Protein AF-A0A932XYF7-F1 (afdb_monomer_lite)

Structure (mmCIF, N/CA/C/O backbone):
data_AF-A0A932XYF7-F1
#
_entry.id   AF-A0A932XYF7-F1
#
loop_
_atom_site.group_PDB
_atom_site.id
_atom_site.type_symbol
_atom_site.label_atom_id
_atom_site.label_alt_id
_atom_site.label_comp_id
_atom_site.label_asym_id
_atom_site.label_entity_id
_atom_site.label_seq_id
_atom_site.pdbx_PDB_ins_code
_atom_site.Cartn_x
_atom_site.Cartn_y
_atom_site.Cartn_z
_atom_site.occupancy
_atom_site.B_iso_or_equiv
_atom_site.auth_seq_id
_atom_site.auth_comp_id
_atom_site.auth_asym_id
_atom_site.auth_atom_id
_atom_site.pdbx_PDB_model_num
ATOM 1 N N . MET A 1 1 ? 25.457 1.240 98.095 1.00 56.41 1 MET A N 1
ATOM 2 C CA . MET A 1 1 ? 25.695 0.613 96.774 1.00 56.41 1 MET A CA 1
ATOM 3 C C . MET A 1 1 ? 27.050 1.081 96.256 1.00 56.41 1 MET A C 1
ATOM 5 O O . MET A 1 1 ? 27.274 2.284 96.207 1.00 56.41 1 MET A O 1
ATOM 9 N N . ASN A 1 2 ? 27.985 0.167 95.974 1.00 61.91 2 ASN A N 1
ATOM 10 C CA . ASN A 1 2 ? 29.360 0.536 95.615 1.00 61.91 2 ASN A CA 1
ATOM 11 C C . ASN A 1 2 ? 29.394 1.309 94.291 1.00 61.91 2 ASN A C 1
ATOM 13 O O . ASN A 1 2 ? 28.838 0.859 93.293 1.00 61.91 2 ASN A O 1
ATOM 17 N N . ARG A 1 3 ? 30.105 2.442 94.259 1.00 55.69 3 ARG A N 1
ATOM 18 C CA . ARG A 1 3 ? 30.229 3.322 93.080 1.00 55.69 3 ARG A CA 1
ATOM 19 C C . ARG A 1 3 ? 30.744 2.585 91.828 1.00 55.69 3 ARG A C 1
ATOM 21 O O . ARG A 1 3 ? 30.397 2.963 90.719 1.00 55.69 3 ARG A O 1
ATOM 28 N N . LYS A 1 4 ? 31.487 1.484 92.005 1.00 63.19 4 LYS A N 1
ATOM 29 C CA . LYS A 1 4 ? 31.939 0.584 90.924 1.00 63.19 4 LYS A CA 1
ATOM 30 C C . LYS A 1 4 ? 30.832 -0.338 90.375 1.00 63.19 4 LYS A C 1
ATOM 32 O O . LYS A 1 4 ? 30.850 -0.650 89.193 1.00 63.19 4 LYS A O 1
ATOM 37 N N . LEU A 1 5 ? 29.850 -0.719 91.198 1.00 69.69 5 LEU A N 1
ATOM 38 C CA . LEU A 1 5 ? 28.693 -1.533 90.797 1.00 69.69 5 LEU A CA 1
ATOM 39 C C . LEU A 1 5 ? 27.688 -0.712 89.969 1.00 69.69 5 LEU A C 1
ATOM 41 O O . LEU A 1 5 ? 27.094 -1.219 89.024 1.00 69.69 5 LEU A O 1
ATOM 45 N N . LEU A 1 6 ? 27.546 0.579 90.291 1.00 65.62 6 LEU A N 1
ATOM 46 C CA . LEU A 1 6 ? 26.647 1.500 89.590 1.00 65.62 6 LEU A CA 1
ATOM 47 C C . LEU A 1 6 ? 27.154 1.837 88.177 1.00 65.62 6 LEU A C 1
ATOM 49 O O . LEU A 1 6 ? 26.366 1.890 87.241 1.00 65.62 6 LEU A O 1
ATOM 53 N N . VAL A 1 7 ? 28.472 1.968 87.995 1.00 70.75 7 VAL A N 1
ATOM 54 C CA . VAL A 1 7 ? 29.086 2.168 86.668 1.00 70.75 7 VAL A CA 1
ATOM 55 C C . VAL A 1 7 ? 28.967 0.909 85.800 1.00 70.75 7 VAL A C 1
ATOM 57 O O . VAL A 1 7 ? 28.675 1.017 84.613 1.00 70.75 7 VAL A O 1
ATOM 60 N N . PHE A 1 8 ? 29.112 -0.285 86.383 1.00 71.25 8 PHE A N 1
ATOM 61 C CA . PHE A 1 8 ? 28.973 -1.545 85.642 1.00 71.25 8 PHE A CA 1
ATOM 62 C C . PHE A 1 8 ? 27.531 -1.783 85.157 1.00 71.25 8 PHE A C 1
ATOM 64 O O . PHE A 1 8 ? 27.327 -2.217 84.026 1.00 71.25 8 PHE A O 1
ATOM 71 N N . LEU A 1 9 ? 26.531 -1.425 85.973 1.00 67.62 9 LEU A N 1
ATOM 72 C CA . LEU A 1 9 ? 25.110 -1.477 85.603 1.00 67.62 9 LEU A CA 1
ATOM 73 C C . LEU A 1 9 ? 24.751 -0.489 84.484 1.00 67.62 9 LEU A C 1
ATOM 75 O O . LEU A 1 9 ? 24.002 -0.850 83.581 1.00 67.62 9 LEU A O 1
ATOM 79 N N . VAL A 1 10 ? 25.313 0.725 84.496 1.00 69.81 10 VAL A N 1
ATOM 80 C CA . VAL A 1 10 ? 25.069 1.735 83.448 1.00 69.81 10 VAL A CA 1
ATOM 81 C C . VAL A 1 10 ? 25.718 1.338 82.114 1.00 69.81 10 VAL A C 1
ATOM 83 O O . VAL A 1 10 ? 25.111 1.528 81.062 1.00 69.81 10 VAL A O 1
ATOM 86 N N . VAL A 1 11 ? 26.907 0.724 82.135 1.00 68.88 11 VAL A N 1
ATOM 87 C CA . VAL A 1 11 ? 27.581 0.243 80.912 1.00 68.88 11 VAL A CA 1
ATOM 88 C C . VAL A 1 11 ? 26.875 -0.985 80.319 1.00 68.88 11 VAL A C 1
ATOM 90 O O . VAL A 1 11 ? 26.688 -1.046 79.105 1.00 68.88 11 VAL A O 1
ATOM 93 N N . LEU A 1 12 ? 26.401 -1.924 81.149 1.00 64.88 12 LEU A N 1
ATOM 94 C CA . LEU A 1 12 ? 25.595 -3.067 80.687 1.00 64.88 12 LEU A CA 1
ATOM 95 C C . LEU A 1 12 ? 24.248 -2.633 80.091 1.00 64.88 12 LEU A C 1
ATOM 97 O O . LEU A 1 12 ? 23.834 -3.178 79.067 1.00 64.88 12 LEU A O 1
ATOM 101 N N . LEU A 1 13 ? 23.596 -1.621 80.675 1.00 64.19 13 LEU A N 1
ATOM 102 C CA . LEU A 1 13 ? 22.347 -1.072 80.143 1.00 64.19 13 LEU A CA 1
ATOM 103 C C . LEU A 1 13 ? 22.569 -0.348 78.801 1.00 64.19 13 LEU A C 1
ATOM 105 O O . LEU A 1 13 ? 21.755 -0.493 77.894 1.00 64.19 13 LEU A O 1
ATOM 109 N N . GLY A 1 14 ? 23.703 0.346 78.632 1.00 59.22 14 GLY A N 1
ATOM 110 C CA . GLY A 1 14 ? 24.070 1.019 77.377 1.00 59.22 14 GLY A CA 1
ATOM 111 C C . GLY A 1 14 ? 24.384 0.067 76.209 1.00 59.22 14 GLY A C 1
ATOM 112 O O . GLY A 1 14 ? 24.041 0.355 75.056 1.00 59.22 14 GLY A O 1
ATOM 113 N N . ILE A 1 15 ? 24.986 -1.096 76.490 1.00 59.75 15 ILE A N 1
ATOM 114 C CA . ILE A 1 15 ? 25.267 -2.130 75.473 1.00 59.75 15 ILE A CA 1
ATOM 115 C C . ILE A 1 15 ? 23.982 -2.898 75.104 1.00 59.75 15 ILE A C 1
ATOM 117 O O . ILE A 1 15 ? 23.760 -3.206 73.932 1.00 59.75 15 ILE A O 1
ATOM 121 N N . ALA A 1 16 ? 23.071 -3.117 76.061 1.00 57.78 16 ALA A N 1
ATOM 122 C CA . ALA A 1 16 ? 21.764 -3.720 75.789 1.00 57.78 16 ALA A CA 1
ATOM 123 C C . ALA A 1 16 ? 20.866 -2.827 74.904 1.00 57.78 16 ALA A C 1
ATOM 125 O O . ALA A 1 16 ? 20.152 -3.335 74.038 1.00 57.78 16 ALA A O 1
ATOM 126 N N . THR A 1 17 ? 20.943 -1.497 75.045 1.00 53.88 17 THR A N 1
ATOM 127 C CA . THR A 1 17 ? 20.163 -0.559 74.214 1.00 53.88 17 THR A CA 1
ATOM 128 C C . THR A 1 17 ? 20.731 -0.341 72.810 1.00 53.88 17 THR A C 1
ATOM 130 O O . THR A 1 17 ? 19.982 0.026 71.912 1.00 53.88 17 THR A O 1
ATOM 133 N N . SER A 1 18 ? 22.024 -0.591 72.581 1.00 51.16 18 SER A N 1
ATOM 134 C CA . SER A 1 18 ? 22.645 -0.445 71.251 1.00 51.16 18 SER A CA 1
ATOM 135 C C . SER A 1 18 ? 22.584 -1.730 70.412 1.00 51.16 18 SER A C 1
ATOM 137 O O . SER A 1 18 ? 22.440 -1.648 69.193 1.00 51.16 18 SER A O 1
ATOM 139 N N . GLY A 1 19 ? 22.582 -2.915 71.039 1.00 48.81 19 GLY A N 1
ATOM 140 C CA . GLY A 1 19 ? 22.386 -4.197 70.344 1.00 48.81 19 GLY A CA 1
ATOM 141 C C . GLY A 1 19 ? 20.930 -4.504 69.954 1.00 48.81 19 GLY A C 1
ATOM 142 O O . GLY A 1 19 ? 20.693 -5.173 68.950 1.00 48.81 19 GLY A O 1
ATOM 143 N N . GLY A 1 20 ? 19.945 -3.991 70.704 1.00 49.81 20 GLY A N 1
ATOM 144 C CA . GLY A 1 20 ? 18.518 -4.262 70.463 1.00 49.81 20 GLY A CA 1
ATOM 145 C C . GLY A 1 20 ? 17.883 -3.464 69.316 1.00 49.81 20 GLY A C 1
ATOM 146 O O . GLY A 1 20 ? 16.910 -3.918 68.718 1.00 49.81 20 GLY A O 1
ATOM 147 N N . ILE A 1 21 ? 18.441 -2.301 68.960 1.00 48.62 21 ILE A N 1
ATOM 148 C CA . ILE A 1 21 ? 17.856 -1.415 67.935 1.00 48.62 21 ILE A CA 1
ATOM 149 C C . ILE A 1 21 ? 18.246 -1.854 66.512 1.00 48.62 21 ILE A C 1
ATOM 151 O O . ILE A 1 21 ? 17.466 -1.673 65.580 1.00 48.62 21 ILE A O 1
ATOM 155 N N . PHE A 1 22 ? 19.393 -2.514 66.320 1.00 45.81 22 PHE A N 1
ATOM 156 C CA . PHE A 1 22 ? 19.824 -2.944 64.981 1.00 45.81 22 PHE A CA 1
ATOM 157 C C . PHE A 1 22 ? 19.077 -4.184 64.455 1.00 45.81 22 PHE A C 1
ATOM 159 O O . PHE A 1 22 ? 19.047 -4.424 63.248 1.00 45.81 22 PHE A O 1
ATOM 166 N N . TRP A 1 23 ? 18.431 -4.967 65.326 1.00 44.72 23 TRP A N 1
ATOM 167 C CA . TRP A 1 23 ? 17.731 -6.188 64.906 1.00 44.72 23 TRP A CA 1
ATOM 168 C C . TRP A 1 23 ? 16.244 -5.972 64.580 1.00 44.72 23 TRP A C 1
ATOM 170 O O . TRP A 1 23 ? 15.658 -6.763 63.846 1.00 44.72 23 TRP A O 1
ATOM 180 N N . PHE A 1 24 ? 15.638 -4.867 65.030 1.00 44.28 24 PHE A N 1
ATOM 181 C CA . PHE A 1 24 ? 14.209 -4.601 64.805 1.00 44.28 24 PHE A CA 1
ATOM 182 C C . PHE A 1 24 ? 13.899 -3.834 63.502 1.00 44.28 24 PHE A C 1
ATOM 184 O O . PHE A 1 24 ? 12.746 -3.750 63.092 1.00 44.28 24 PHE A O 1
ATOM 191 N N . VAL A 1 25 ? 14.915 -3.340 62.782 1.00 47.50 25 VAL A N 1
ATOM 192 C CA . VAL A 1 25 ? 14.734 -2.658 61.478 1.00 47.50 25 VAL A CA 1
ATOM 193 C C . VAL A 1 25 ? 14.824 -3.635 60.287 1.00 47.50 25 VAL A C 1
ATOM 195 O O . VAL A 1 25 ? 14.560 -3.263 59.149 1.00 47.50 25 VAL A O 1
ATOM 198 N N . LYS A 1 26 ? 15.121 -4.923 60.524 1.00 41.59 26 LYS A N 1
ATOM 199 C CA . LYS A 1 26 ? 15.166 -5.967 59.476 1.00 41.59 26 LYS A CA 1
ATOM 200 C C . LYS A 1 26 ? 13.862 -6.766 59.300 1.00 41.59 26 LYS A C 1
ATOM 202 O O . LYS A 1 26 ? 13.846 -7.723 58.531 1.00 41.59 26 LYS A O 1
ATOM 207 N N . GLY A 1 27 ? 12.783 -6.380 59.986 1.00 45.56 27 GLY A N 1
ATOM 208 C CA . GLY A 1 27 ? 11.539 -7.158 60.088 1.00 45.56 27 GLY A CA 1
ATOM 209 C C . GLY A 1 27 ? 10.282 -6.544 59.465 1.00 45.56 27 GLY A C 1
ATOM 210 O O . GLY A 1 27 ? 9.196 -7.050 59.723 1.00 45.56 27 GLY A O 1
ATOM 211 N N . VAL A 1 28 ? 10.384 -5.480 58.660 1.00 46.34 28 VAL A N 1
ATOM 212 C CA . VAL A 1 28 ? 9.242 -4.950 57.888 1.00 46.34 28 VAL A CA 1
ATOM 213 C C . VAL A 1 28 ? 9.505 -5.180 56.409 1.00 46.34 28 VAL A C 1
ATOM 215 O O . VAL A 1 28 ? 9.866 -4.285 55.650 1.00 46.34 28 VAL A O 1
ATOM 218 N N . THR A 1 29 ? 9.333 -6.428 55.989 1.00 40.91 29 THR A N 1
ATOM 219 C CA . THR A 1 29 ? 9.082 -6.731 54.585 1.00 40.91 29 THR A CA 1
ATOM 220 C C . THR A 1 29 ? 7.671 -6.230 54.297 1.00 40.91 29 THR A C 1
ATOM 222 O O . THR A 1 29 ? 6.686 -6.886 54.636 1.00 40.91 29 THR A O 1
ATOM 225 N N . GLN A 1 30 ? 7.558 -5.033 53.719 1.00 41.44 30 GLN A N 1
ATOM 226 C CA . GLN A 1 30 ? 6.342 -4.659 53.010 1.00 41.44 30 GLN A CA 1
ATOM 227 C C . GLN A 1 30 ? 6.059 -5.794 52.026 1.00 41.44 30 GLN A C 1
ATOM 229 O O . GLN A 1 30 ? 6.840 -6.021 51.103 1.00 41.44 30 GLN A O 1
ATOM 234 N N . LYS A 1 31 ? 4.969 -6.540 52.232 1.00 42.81 31 LYS A N 1
ATOM 235 C CA . LYS A 1 31 ? 4.378 -7.279 51.121 1.00 42.81 31 LYS A CA 1
ATOM 236 C C . LYS A 1 31 ? 4.058 -6.213 50.078 1.00 42.81 31 LYS A C 1
ATOM 238 O O . LYS A 1 31 ? 3.278 -5.312 50.400 1.00 42.81 31 LYS A O 1
ATOM 243 N N . PRO A 1 32 ? 4.651 -6.248 48.879 1.00 35.38 32 PRO A N 1
ATOM 244 C CA . PRO A 1 32 ? 4.159 -5.392 47.831 1.00 35.38 32 PRO A CA 1
ATOM 245 C C . PRO A 1 32 ? 2.738 -5.881 47.549 1.00 35.38 32 PRO A C 1
ATOM 247 O O . PRO A 1 32 ? 2.528 -7.004 47.090 1.00 35.38 32 PRO A O 1
ATOM 250 N N . THR A 1 33 ? 1.742 -5.053 47.867 1.00 41.22 33 THR A N 1
ATOM 251 C CA . THR A 1 33 ? 0.450 -5.115 47.186 1.00 41.22 33 THR A CA 1
ATOM 252 C C . THR A 1 33 ? 0.735 -4.687 45.758 1.00 41.22 33 THR A C 1
ATOM 254 O O . THR A 1 33 ? 0.556 -3.539 45.360 1.00 41.22 33 THR A O 1
ATOM 257 N N . THR A 1 34 ? 1.275 -5.629 44.998 1.00 34.25 34 THR A N 1
ATOM 258 C CA . THR A 1 34 ? 1.333 -5.576 43.558 1.00 34.25 34 THR A CA 1
ATOM 259 C C . THR A 1 34 ? -0.102 -5.789 43.096 1.00 34.25 34 THR A C 1
ATOM 261 O O . THR A 1 34 ? -0.482 -6.876 42.678 1.00 34.25 34 THR A O 1
ATOM 264 N N . THR A 1 35 ? -0.900 -4.720 43.105 1.00 41.38 35 THR A N 1
ATOM 265 C CA . THR A 1 35 ? -1.843 -4.521 42.004 1.00 41.38 35 THR A CA 1
ATOM 266 C C . THR A 1 35 ? -0.986 -4.212 40.778 1.00 41.38 35 THR A C 1
ATOM 268 O O . THR A 1 35 ? -0.962 -3.098 40.264 1.00 41.38 35 THR A O 1
ATOM 271 N N . ALA A 1 36 ? -0.227 -5.213 40.320 1.00 37.91 36 ALA A N 1
ATOM 272 C CA . ALA A 1 36 ? 0.045 -5.311 38.910 1.00 37.91 36 ALA A CA 1
ATOM 273 C C . ALA A 1 36 ? -1.331 -5.594 38.329 1.00 37.91 36 ALA A C 1
ATOM 275 O O . ALA A 1 36 ? -1.811 -6.727 38.321 1.00 37.91 36 ALA A O 1
ATOM 276 N N . SER A 1 37 ? -1.962 -4.537 37.827 1.00 42.59 37 SER A N 1
ATOM 277 C CA . SER A 1 37 ? -2.572 -4.675 36.522 1.00 42.59 37 SER A CA 1
ATOM 278 C C . SER A 1 37 ? -1.464 -5.219 35.626 1.00 42.59 37 SER A C 1
ATOM 280 O O . SER A 1 37 ? -0.644 -4.481 35.083 1.00 42.59 37 SER A O 1
ATOM 282 N N . SER A 1 38 ? -1.360 -6.548 35.597 1.00 38.81 38 SER A N 1
ATOM 283 C CA . SER A 1 38 ? -0.767 -7.265 34.498 1.00 38.81 38 SER A CA 1
ATOM 284 C C . SER A 1 38 ? -1.687 -6.926 33.336 1.00 38.81 38 SER A C 1
ATOM 286 O O . SER A 1 38 ? -2.620 -7.655 33.012 1.00 38.81 38 SER A O 1
ATOM 288 N N . GLN A 1 39 ? -1.446 -5.763 32.727 1.00 42.69 39 GLN A N 1
ATOM 289 C CA . GLN A 1 39 ? -1.573 -5.669 31.293 1.00 42.69 39 GLN A CA 1
ATOM 290 C C . GLN A 1 39 ? -0.588 -6.708 30.785 1.00 42.69 39 GLN A C 1
ATOM 292 O O . GLN A 1 39 ? 0.606 -6.464 30.641 1.00 42.69 39 GLN A O 1
ATOM 297 N N . LYS A 1 40 ? -1.105 -7.933 30.689 1.00 41.84 40 LYS A N 1
ATOM 298 C CA . LYS A 1 40 ? -0.605 -8.981 29.835 1.00 41.84 40 LYS A CA 1
ATOM 299 C C . LYS A 1 40 ? -0.422 -8.275 28.507 1.00 41.84 40 LYS A C 1
ATOM 301 O O . LYS A 1 40 ? -1.401 -7.959 27.839 1.00 41.84 40 LYS A O 1
ATOM 306 N N . GLU A 1 41 ? 0.818 -7.902 28.229 1.00 51.19 41 GLU A N 1
ATOM 307 C CA . GLU A 1 41 ? 1.258 -7.516 26.908 1.00 51.19 41 GLU A CA 1
ATOM 308 C C . GLU A 1 41 ? 0.933 -8.740 26.061 1.00 51.19 41 GLU A C 1
ATOM 310 O O . GLU A 1 41 ? 1.581 -9.787 26.137 1.00 51.19 41 GLU A O 1
ATOM 315 N N . GLU A 1 42 ? -0.253 -8.684 25.465 1.00 54.84 42 GLU A N 1
ATOM 316 C CA . GLU A 1 42 ? -0.828 -9.758 24.696 1.00 54.84 42 GLU A CA 1
ATOM 317 C C . GLU A 1 42 ? 0.142 -9.953 23.543 1.00 54.84 42 GLU A C 1
ATOM 319 O O . GLU A 1 42 ? 0.310 -9.059 22.716 1.00 54.84 42 GLU A O 1
ATOM 324 N N . VAL A 1 43 ? 0.882 -11.062 23.578 1.00 49.94 43 VAL A N 1
ATOM 325 C CA . VAL A 1 43 ? 1.846 -11.417 22.543 1.00 49.94 43 VAL A CA 1
ATOM 326 C C . VAL A 1 43 ? 1.094 -11.376 21.218 1.00 49.94 43 VAL A C 1
ATOM 328 O O . VAL A 1 43 ? 0.312 -12.279 20.919 1.00 49.94 43 VAL A O 1
ATOM 331 N N . LEU A 1 44 ? 1.297 -10.293 20.461 1.00 61.75 44 LEU A N 1
ATOM 332 C CA . LEU A 1 44 ? 0.758 -10.113 19.122 1.00 61.75 44 LEU A CA 1
ATOM 333 C C . LEU A 1 44 ? 1.192 -11.335 18.322 1.00 61.75 44 LEU A C 1
ATOM 335 O O . LEU A 1 44 ? 2.388 -11.531 18.100 1.00 61.75 44 LEU A O 1
ATOM 339 N N . ARG A 1 45 ? 0.248 -12.192 17.926 1.00 65.75 45 ARG A N 1
ATOM 340 C CA . ARG A 1 45 ? 0.596 -13.313 17.055 1.00 65.75 45 ARG A CA 1
ATOM 341 C C . ARG A 1 45 ? 1.072 -12.729 15.737 1.00 65.75 45 ARG A C 1
ATOM 343 O O . ARG A 1 45 ? 0.344 -11.976 15.087 1.00 65.75 45 ARG A O 1
ATOM 350 N N . GLU A 1 46 ? 2.278 -13.095 15.322 1.00 79.50 46 GLU A N 1
ATOM 351 C CA . GLU A 1 46 ? 2.655 -12.886 13.935 1.00 79.50 46 GLU A CA 1
ATOM 352 C C . GLU A 1 46 ? 1.778 -13.806 13.079 1.00 79.50 46 GLU A C 1
ATOM 354 O O . GLU A 1 46 ? 1.905 -15.029 13.125 1.00 79.50 46 GLU A O 1
ATOM 359 N N . LEU A 1 47 ? 0.842 -13.218 12.331 1.00 87.00 47 LEU A N 1
ATOM 360 C CA . LEU A 1 47 ? -0.003 -13.986 11.424 1.00 87.00 47 LEU A CA 1
ATOM 361 C C . LEU A 1 47 ? 0.863 -14.559 10.294 1.00 87.00 47 LEU A C 1
ATOM 363 O O . LEU A 1 47 ? 1.625 -13.797 9.680 1.00 87.00 47 LEU A O 1
ATOM 367 N N . PRO A 1 48 ? 0.740 -15.852 9.956 1.00 91.38 48 PRO A N 1
ATOM 368 C CA . PRO A 1 48 ? 1.383 -16.395 8.768 1.00 91.38 48 PRO A CA 1
ATOM 369 C C . PRO A 1 48 ? 0.820 -15.713 7.516 1.00 91.38 48 PRO A C 1
ATOM 371 O O . PRO A 1 48 ? -0.336 -15.293 7.492 1.00 91.38 48 PRO A O 1
ATOM 374 N N . LEU A 1 49 ? 1.622 -15.607 6.450 1.00 93.44 49 LEU A N 1
ATOM 375 C CA . LEU A 1 49 ? 1.257 -14.864 5.231 1.00 93.44 49 LEU A CA 1
ATOM 376 C C . LEU A 1 49 ? -0.117 -15.261 4.659 1.00 93.44 49 LEU A C 1
ATOM 378 O O . LEU A 1 49 ? -0.863 -14.398 4.203 1.00 93.44 49 LEU A O 1
ATOM 382 N N . ALA A 1 50 ? -0.458 -16.551 4.711 1.00 90.31 50 ALA A N 1
ATOM 383 C CA . ALA A 1 50 ? -1.722 -17.087 4.207 1.00 90.31 50 ALA A CA 1
ATOM 384 C C . ALA A 1 50 ? -2.960 -16.638 5.009 1.00 90.31 50 ALA A C 1
ATOM 386 O O . ALA A 1 50 ? -4.063 -16.636 4.468 1.00 90.31 50 ALA A O 1
ATOM 387 N N . GLU A 1 51 ? -2.779 -16.250 6.273 1.00 91.69 51 GLU A N 1
ATOM 388 C CA . GLU A 1 51 ? -3.843 -15.760 7.158 1.00 91.69 51 GLU A CA 1
ATOM 389 C C . GLU A 1 51 ? -3.894 -14.228 7.216 1.00 91.69 51 GLU A C 1
ATOM 391 O O . GLU A 1 51 ? -4.815 -13.657 7.798 1.00 91.69 51 GLU A O 1
ATOM 396 N N . ARG A 1 52 ? -2.920 -13.524 6.627 1.00 95.88 52 ARG A N 1
ATOM 397 C CA . ARG A 1 52 ? -2.944 -12.059 6.590 1.00 95.88 52 ARG A CA 1
ATOM 398 C C . ARG A 1 52 ? -4.053 -11.587 5.636 1.00 95.88 52 ARG A C 1
ATOM 400 O O . ARG A 1 52 ? -4.146 -12.102 4.519 1.00 95.88 52 ARG A O 1
ATOM 407 N N . PRO A 1 53 ? -4.858 -10.576 6.012 1.00 97.50 53 PRO A N 1
ATOM 408 C CA . PRO A 1 53 ? -5.762 -9.933 5.069 1.00 97.50 53 PRO A CA 1
ATOM 409 C C . PRO A 1 53 ? -4.967 -9.285 3.932 1.00 97.50 53 PRO A C 1
ATOM 411 O O . PRO A 1 53 ? -3.840 -8.829 4.120 1.00 97.50 53 PRO A O 1
ATOM 414 N N . PHE A 1 54 ? -5.577 -9.194 2.756 1.00 98.56 54 PHE A N 1
ATOM 415 C CA . PHE A 1 54 ? -5.022 -8.445 1.633 1.00 98.56 54 PHE A CA 1
ATOM 416 C C . PHE A 1 54 ? -5.497 -6.993 1.700 1.00 98.56 54 PHE A C 1
ATOM 418 O O . PHE A 1 54 ? -6.707 -6.755 1.711 1.00 98.56 54 PHE A O 1
ATOM 425 N N . ALA A 1 55 ? -4.567 -6.036 1.702 1.00 98.62 55 ALA A N 1
ATOM 426 C CA . ALA A 1 55 ? -4.877 -4.610 1.638 1.00 98.62 55 ALA A CA 1
ATOM 427 C C . ALA A 1 55 ? -4.334 -3.959 0.361 1.00 98.62 55 ALA A C 1
ATOM 429 O O . ALA A 1 55 ? -3.225 -4.243 -0.089 1.00 98.62 55 ALA A O 1
ATOM 430 N N . SER A 1 56 ? -5.110 -3.027 -0.185 1.00 98.69 56 SER A N 1
ATOM 431 C CA . SER A 1 56 ? -4.716 -2.160 -1.296 1.00 98.69 56 SER A CA 1
ATOM 432 C C . SER A 1 56 ? -5.142 -0.725 -1.021 1.00 98.69 56 SER A C 1
ATOM 434 O O . SER A 1 56 ? -6.156 -0.490 -0.360 1.00 98.69 56 SER A O 1
ATOM 436 N N . MET A 1 57 ? -4.368 0.229 -1.532 1.00 98.56 57 MET A N 1
ATOM 437 C CA . MET A 1 57 ? -4.635 1.651 -1.359 1.00 98.56 57 MET A CA 1
ATOM 438 C C . MET A 1 57 ? -4.491 2.353 -2.705 1.00 98.56 57 MET A C 1
ATOM 440 O O . MET A 1 57 ? -3.392 2.465 -3.238 1.00 98.56 57 MET A O 1
ATOM 444 N N . THR A 1 58 ? -5.613 2.771 -3.290 1.00 98.75 58 THR A N 1
ATOM 445 C CA . THR A 1 58 ? -5.634 3.377 -4.628 1.00 98.75 58 THR A CA 1
ATOM 446 C C . THR A 1 58 ? -5.774 4.890 -4.514 1.00 98.75 58 THR A C 1
ATOM 448 O O . THR A 1 58 ? -6.784 5.345 -3.975 1.00 98.75 58 THR A O 1
ATOM 451 N N . PRO A 1 59 ? -4.819 5.686 -5.022 1.00 98.56 59 PRO A N 1
ATOM 452 C CA . PRO A 1 59 ? -4.944 7.131 -4.986 1.00 98.56 59 PRO A CA 1
ATOM 453 C C . PRO A 1 59 ? -6.016 7.619 -5.959 1.00 98.56 59 PRO A C 1
ATOM 455 O O . PRO A 1 59 ? -6.107 7.157 -7.106 1.00 98.56 59 PRO A O 1
ATOM 458 N N . ARG A 1 60 ? -6.810 8.592 -5.510 1.00 97.75 60 ARG A N 1
ATOM 459 C CA . ARG A 1 60 ? -7.676 9.389 -6.379 1.00 97.75 60 ARG A CA 1
ATOM 460 C C . ARG A 1 60 ? -6.818 10.149 -7.391 1.00 97.75 60 ARG A C 1
ATOM 462 O O . ARG A 1 60 ? -5.629 10.378 -7.177 1.00 97.75 60 ARG A O 1
ATOM 469 N N . THR A 1 61 ? -7.410 10.521 -8.519 1.00 96.94 61 THR A N 1
ATOM 470 C CA . THR A 1 61 ? -6.695 11.147 -9.642 1.00 96.94 61 THR A CA 1
ATOM 471 C C . THR A 1 61 ? -5.998 12.458 -9.279 1.00 96.94 61 THR A C 1
ATOM 473 O O . THR A 1 61 ? -5.024 12.814 -9.932 1.00 96.94 61 THR A O 1
ATOM 476 N N . ASP A 1 62 ? -6.484 13.167 -8.260 1.00 95.38 62 ASP A N 1
ATOM 477 C CA . ASP A 1 62 ? -5.908 14.413 -7.743 1.00 95.38 62 ASP A CA 1
ATOM 478 C C . ASP A 1 62 ? -4.934 14.202 -6.570 1.00 95.38 62 ASP A C 1
ATOM 480 O O . ASP A 1 62 ? -4.338 15.165 -6.113 1.00 95.38 62 ASP A O 1
ATOM 484 N N . GLY A 1 63 ? -4.757 12.968 -6.090 1.00 95.94 63 GLY A N 1
ATOM 485 C CA . GLY A 1 63 ? -3.826 12.640 -5.009 1.00 95.94 63 GLY A CA 1
ATOM 486 C C . GLY A 1 63 ? -4.312 12.967 -3.594 1.00 95.94 63 GLY A C 1
ATOM 487 O O . GLY A 1 63 ? -3.627 12.602 -2.650 1.00 95.94 63 GLY A O 1
ATOM 488 N N . HIS A 1 64 ? -5.492 13.570 -3.416 1.00 96.94 64 HIS A N 1
ATOM 489 C CA . HIS A 1 64 ? -5.971 14.054 -2.107 1.00 96.94 64 HIS A CA 1
ATOM 490 C C . HIS A 1 64 ? -6.757 13.032 -1.281 1.00 96.94 64 HIS A C 1
ATOM 492 O O . HIS A 1 64 ? -7.261 13.335 -0.200 1.00 96.94 64 HIS A O 1
ATOM 498 N N . GLU A 1 65 ? -6.949 11.830 -1.804 1.00 97.94 65 GLU A N 1
ATOM 499 C CA . GLU A 1 65 ? -7.720 10.791 -1.140 1.00 97.94 65 GLU A CA 1
ATOM 500 C C . GLU A 1 65 ? -7.224 9.429 -1.590 1.00 97.94 65 GLU A C 1
ATOM 502 O O . GLU A 1 65 ? -6.933 9.219 -2.772 1.00 97.94 65 GLU A O 1
ATOM 507 N N . PHE A 1 66 ? -7.169 8.484 -0.660 1.00 98.62 66 PHE A N 1
ATOM 508 C CA . PHE A 1 66 ? -6.881 7.096 -0.971 1.00 98.62 66 PHE A CA 1
ATOM 509 C C . PHE A 1 66 ? -8.106 6.219 -0.734 1.00 98.62 66 PHE A C 1
ATOM 511 O O . PHE A 1 66 ? -8.707 6.250 0.338 1.00 98.62 66 PHE A O 1
ATOM 518 N N . LYS A 1 67 ? -8.446 5.365 -1.701 1.00 98.75 67 LYS A N 1
ATOM 519 C CA . LYS A 1 67 ? -9.394 4.272 -1.485 1.00 98.75 67 LYS A CA 1
ATOM 520 C C . LYS A 1 67 ? -8.652 3.087 -0.869 1.00 98.75 67 LYS A C 1
ATOM 522 O O . LYS A 1 67 ? -7.919 2.392 -1.573 1.00 98.75 67 LYS A O 1
ATOM 527 N N . LEU A 1 68 ? -8.848 2.860 0.427 1.00 98.88 68 LEU A N 1
ATOM 528 C CA . LEU A 1 68 ? -8.420 1.655 1.132 1.00 98.88 68 LEU A CA 1
ATOM 529 C C . LEU A 1 68 ? -9.435 0.539 0.877 1.00 98.88 68 LEU A C 1
ATOM 531 O O . LEU A 1 68 ? -10.620 0.698 1.171 1.00 98.88 68 LEU A O 1
ATOM 535 N N . ALA A 1 69 ? -8.962 -0.601 0.386 1.00 98.69 69 ALA A N 1
ATOM 536 C CA . ALA A 1 69 ? -9.734 -1.834 0.328 1.00 98.69 69 ALA A CA 1
ATOM 537 C C . ALA A 1 69 ? -8.974 -2.944 1.055 1.00 98.69 69 ALA A C 1
ATOM 539 O O . ALA A 1 69 ? -7.824 -3.236 0.720 1.00 98.69 69 ALA A O 1
ATOM 540 N N . VAL A 1 70 ? -9.629 -3.559 2.037 1.00 98.69 70 VAL A N 1
ATOM 541 C CA . VAL A 1 70 ? -9.138 -4.721 2.779 1.00 98.69 70 VAL A CA 1
ATOM 542 C C . VAL A 1 70 ? -10.057 -5.896 2.475 1.00 98.69 70 VAL A C 1
ATOM 544 O O . VAL A 1 70 ? -11.276 -5.765 2.526 1.00 98.69 70 VAL A O 1
ATOM 547 N N . SER A 1 71 ? -9.489 -7.047 2.148 1.00 98.25 71 SER A N 1
ATOM 548 C CA . SER A 1 71 ? -10.232 -8.269 1.835 1.00 98.25 71 SER A CA 1
ATOM 549 C C . SER A 1 71 ? -9.569 -9.481 2.472 1.00 98.25 71 SER A C 1
ATOM 551 O O . SER A 1 71 ? -8.452 -9.382 2.985 1.00 98.25 71 SER A O 1
ATOM 553 N N . ARG A 1 72 ? -10.251 -10.632 2.420 1.00 96.75 72 ARG A N 1
ATOM 554 C CA . ARG A 1 72 ? -9.786 -11.878 3.052 1.00 96.75 72 ARG A CA 1
ATOM 555 C C . ARG A 1 72 ? -9.530 -11.681 4.548 1.00 96.75 72 ARG A C 1
ATOM 557 O O . ARG A 1 72 ? -8.578 -12.226 5.093 1.00 96.75 72 ARG A O 1
ATOM 564 N N . ILE A 1 73 ? -10.363 -10.868 5.198 1.00 97.06 73 ILE A N 1
ATOM 565 C CA . ILE A 1 73 ? -10.280 -10.689 6.645 1.00 97.06 73 ILE A CA 1
ATOM 566 C C . ILE A 1 73 ? -10.582 -12.050 7.299 1.00 97.06 73 ILE A C 1
ATOM 568 O O . ILE A 1 73 ? -11.614 -12.641 6.962 1.00 97.06 73 ILE A O 1
ATOM 572 N N . PRO A 1 74 ? -9.701 -12.571 8.177 1.00 93.62 74 PRO A N 1
ATOM 573 C CA . PRO A 1 74 ? -9.888 -13.884 8.782 1.00 93.62 74 PRO A CA 1
ATOM 574 C C . PRO A 1 74 ? -11.193 -14.001 9.563 1.00 93.62 74 PRO A C 1
ATOM 576 O O . PRO A 1 74 ? -11.655 -13.049 10.198 1.00 93.62 74 PRO A O 1
ATOM 579 N N . SER A 1 75 ? -11.764 -15.204 9.569 1.00 91.75 75 SER A N 1
ATOM 580 C CA . SER A 1 75 ? -12.864 -15.535 10.473 1.00 91.75 75 SER A CA 1
ATOM 581 C C . SER A 1 75 ? -12.430 -15.356 11.929 1.00 91.75 75 SER A C 1
ATOM 583 O O . SER A 1 75 ? -11.310 -15.711 12.287 1.00 91.75 75 SER A O 1
ATOM 585 N N . GLY A 1 76 ? -13.327 -14.849 12.774 1.00 91.06 76 GLY A N 1
ATOM 586 C CA . GLY A 1 76 ? -13.044 -14.587 14.190 1.00 91.06 76 GLY A CA 1
ATOM 587 C C . GLY A 1 76 ? -12.567 -13.163 14.487 1.00 91.06 76 GLY A C 1
ATOM 588 O O . GLY A 1 76 ? -12.477 -12.795 15.655 1.00 91.06 76 GLY A O 1
ATOM 589 N N . ILE A 1 77 ? -12.325 -12.342 13.459 1.00 95.69 77 ILE A N 1
ATOM 590 C CA . ILE A 1 77 ? -12.150 -10.896 13.626 1.00 95.69 77 ILE A CA 1
ATOM 591 C C . ILE A 1 77 ? -13.529 -10.227 13.638 1.00 95.69 77 ILE A C 1
ATOM 593 O O . ILE A 1 77 ? -14.295 -10.357 12.682 1.00 95.69 77 ILE A O 1
ATOM 597 N N . ASP A 1 78 ? -13.840 -9.500 14.712 1.00 96.81 78 ASP A N 1
ATOM 598 C CA . ASP A 1 78 ? -15.099 -8.755 14.861 1.00 96.81 78 ASP A CA 1
ATOM 599 C C . ASP A 1 78 ? -14.925 -7.257 14.584 1.00 96.81 78 ASP A C 1
ATOM 601 O O . ASP A 1 78 ? -15.852 -6.596 14.111 1.00 96.81 78 ASP A O 1
ATOM 605 N N . ALA A 1 79 ? -13.723 -6.719 14.806 1.00 97.81 79 ALA A N 1
ATOM 606 C CA . ALA A 1 79 ? -13.420 -5.320 14.537 1.00 97.81 79 ALA A CA 1
ATOM 607 C C . ALA A 1 79 ? -12.077 -5.134 13.824 1.00 97.81 79 ALA A C 1
ATOM 609 O O . ALA A 1 79 ? -11.098 -5.836 14.083 1.00 97.81 79 ALA A O 1
ATOM 610 N N . LEU A 1 80 ? -12.047 -4.144 12.933 1.00 98.25 80 LEU A N 1
ATOM 611 C CA . LEU A 1 80 ? -10.853 -3.689 12.235 1.00 98.25 80 LEU A CA 1
ATOM 612 C C . LEU A 1 80 ? -10.692 -2.188 12.468 1.00 98.25 80 LEU A C 1
ATOM 614 O O . LEU A 1 80 ? -11.566 -1.392 12.113 1.00 98.25 80 LEU A O 1
ATOM 618 N N . GLU A 1 81 ? -9.559 -1.812 13.048 1.00 98.44 81 GLU A N 1
ATOM 619 C CA . GLU A 1 81 ? -9.105 -0.426 13.118 1.00 98.44 81 GLU A CA 1
ATOM 620 C C . GLU A 1 81 ? -8.025 -0.209 12.061 1.00 98.44 81 GLU A C 1
ATOM 622 O O . GLU A 1 81 ? -7.161 -1.065 11.851 1.00 98.44 81 GLU A O 1
ATOM 627 N N . TYR A 1 82 ? -8.072 0.932 11.390 1.00 98.56 82 TYR A N 1
ATOM 628 C CA . TYR A 1 82 ? -7.055 1.341 10.436 1.00 98.56 82 TYR A CA 1
ATOM 629 C C . TYR A 1 82 ? -6.551 2.732 10.784 1.00 98.56 82 TYR A C 1
ATOM 631 O O . TYR A 1 82 ? -7.272 3.553 11.351 1.00 98.56 82 TYR A O 1
ATOM 639 N N . GLU A 1 83 ? -5.304 2.995 10.432 1.00 98.69 83 GLU A N 1
ATOM 640 C CA . GLU A 1 83 ? -4.672 4.283 10.659 1.00 98.69 83 GLU A CA 1
ATOM 641 C C . GLU A 1 83 ? -3.672 4.554 9.542 1.00 98.69 83 GLU A C 1
ATOM 643 O O . GLU A 1 83 ? -2.728 3.786 9.340 1.00 98.69 83 GLU A O 1
ATOM 648 N N . LEU A 1 84 ? -3.905 5.636 8.805 1.00 98.69 84 LEU A N 1
ATOM 649 C CA . LEU A 1 84 ? -2.948 6.185 7.853 1.00 98.69 84 LEU A CA 1
ATOM 650 C C . LEU A 1 84 ? -2.223 7.352 8.516 1.00 98.69 84 LEU A C 1
ATOM 652 O O . LEU A 1 84 ? -2.880 8.287 8.963 1.00 98.69 84 LEU A O 1
ATOM 656 N N . VAL A 1 85 ? -0.895 7.320 8.547 1.00 98.75 85 VAL A N 1
ATOM 657 C CA . VAL A 1 85 ? -0.060 8.421 9.047 1.00 98.75 85 VAL A CA 1
ATOM 658 C C . VAL A 1 85 ? 0.831 8.915 7.922 1.00 98.75 85 VAL A C 1
ATOM 660 O O . VAL A 1 85 ? 1.460 8.106 7.244 1.00 98.75 85 VAL A O 1
ATOM 663 N N . TYR A 1 86 ? 0.909 10.226 7.721 1.00 98.44 86 TYR A N 1
ATOM 664 C CA . TYR A 1 86 ? 1.735 10.834 6.676 1.00 98.44 86 TYR A CA 1
ATOM 665 C C . TYR A 1 86 ? 2.243 12.213 7.097 1.00 98.44 86 TYR A C 1
ATOM 667 O O . TYR A 1 86 ? 1.832 12.746 8.126 1.00 98.44 86 TYR A O 1
ATOM 675 N N . LYS A 1 87 ? 3.154 12.789 6.309 1.00 97.19 87 LYS A N 1
ATOM 676 C CA . LYS A 1 87 ? 3.577 14.188 6.450 1.00 97.19 87 LYS A CA 1
ATOM 677 C C . LYS A 1 87 ? 3.090 15.001 5.261 1.00 97.19 87 LYS A C 1
ATOM 679 O O . LYS A 1 87 ? 3.158 14.516 4.133 1.00 97.19 87 LYS A O 1
ATOM 684 N N . ASN A 1 88 ? 2.609 16.210 5.525 1.00 96.12 88 ASN A N 1
ATOM 685 C CA . ASN A 1 88 ? 2.276 17.176 4.480 1.00 96.12 88 ASN A CA 1
ATOM 686 C C . ASN A 1 88 ? 3.509 18.005 4.066 1.00 96.12 88 ASN A C 1
ATOM 688 O O . ASN A 1 88 ? 4.601 17.829 4.616 1.00 96.12 88 ASN A O 1
ATOM 692 N N . SER A 1 89 ? 3.329 18.923 3.114 1.00 94.88 89 SER A N 1
ATOM 693 C CA . SER A 1 89 ? 4.379 19.810 2.590 1.00 94.88 89 SER A CA 1
ATOM 694 C C . SER A 1 89 ? 5.077 20.664 3.652 1.00 94.88 89 SER A C 1
ATOM 696 O O . SER A 1 89 ? 6.247 21.000 3.490 1.00 94.88 89 SER A O 1
ATOM 698 N N . ASP A 1 90 ? 4.388 20.978 4.752 1.00 94.38 90 ASP A N 1
ATOM 699 C CA . ASP A 1 90 ? 4.936 21.750 5.875 1.00 94.38 90 ASP A CA 1
ATOM 700 C C . ASP A 1 90 ? 5.726 20.863 6.859 1.00 94.38 90 ASP A C 1
ATOM 702 O O . ASP A 1 90 ? 6.218 21.327 7.888 1.00 94.38 90 ASP A O 1
ATOM 706 N N . GLY A 1 91 ? 5.833 19.560 6.574 1.00 93.69 91 GLY A N 1
ATOM 707 C CA . GLY A 1 91 ? 6.479 18.568 7.430 1.00 93.69 91 GLY A CA 1
ATOM 708 C C . GLY A 1 91 ? 5.644 18.149 8.643 1.00 93.69 91 GLY A C 1
ATOM 709 O O . GLY A 1 91 ? 6.147 17.407 9.494 1.00 93.69 91 GLY A O 1
ATOM 710 N N . VAL A 1 92 ? 4.383 18.589 8.728 1.00 96.50 92 VAL A N 1
ATOM 711 C CA . VAL A 1 92 ? 3.472 18.279 9.835 1.00 96.50 92 VAL A CA 1
ATOM 712 C C . VAL A 1 92 ? 2.919 16.869 9.664 1.00 96.50 92 VAL A C 1
ATOM 714 O O . VAL A 1 92 ? 2.402 16.515 8.603 1.00 96.50 92 VAL A O 1
ATOM 717 N N . THR A 1 93 ? 3.014 16.067 10.724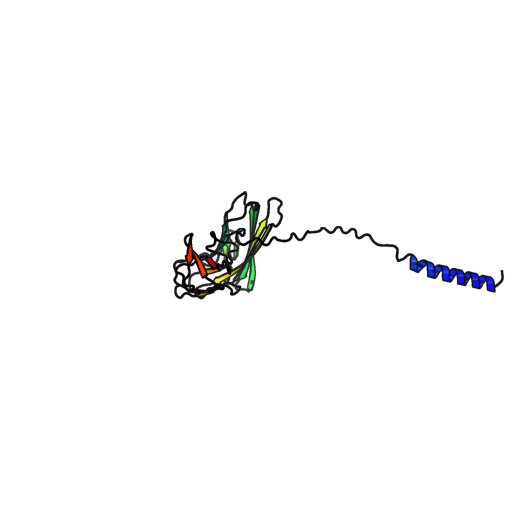 1.00 97.81 93 THR A N 1
ATOM 718 C CA . THR A 1 93 ? 2.427 14.725 10.765 1.00 97.81 93 THR A CA 1
ATOM 719 C C . THR A 1 93 ? 0.908 14.812 10.882 1.00 97.81 93 THR A C 1
ATOM 721 O O . THR A 1 93 ? 0.388 15.461 11.788 1.00 97.81 93 THR A O 1
ATOM 724 N N . GLN A 1 94 ? 0.214 14.109 9.995 1.00 98.00 94 GLN A N 1
ATOM 725 C CA . GLN A 1 94 ? -1.238 13.988 9.940 1.00 98.00 94 GLN A CA 1
ATOM 726 C C . GLN A 1 94 ? -1.648 12.523 10.095 1.00 98.00 94 GLN A C 1
ATOM 728 O O . GLN A 1 94 ? -0.853 11.613 9.838 1.00 98.00 94 GLN A O 1
ATOM 733 N N . GLY A 1 95 ? -2.893 12.300 10.517 1.00 97.44 95 GLY A N 1
ATOM 734 C CA . GLY A 1 95 ? -3.441 10.971 10.765 1.00 97.44 95 GLY A CA 1
ATOM 735 C C . GLY A 1 95 ? -4.885 10.836 10.286 1.00 97.44 95 GLY A C 1
ATOM 736 O O . GLY A 1 95 ? -5.702 11.723 10.519 1.00 97.44 95 GLY A O 1
ATOM 737 N N . VAL A 1 96 ? -5.208 9.697 9.670 1.00 98.06 96 VAL A N 1
ATOM 738 C CA . VAL A 1 96 ? -6.571 9.309 9.272 1.00 98.06 96 VAL A CA 1
ATOM 739 C C . VAL A 1 96 ? -6.925 7.989 9.963 1.00 98.06 96 VAL A C 1
ATOM 741 O O . VAL A 1 96 ? -6.724 6.913 9.387 1.00 98.06 96 VAL A O 1
ATOM 744 N N . PRO A 1 97 ? -7.395 8.036 11.221 1.00 98.12 97 PRO A N 1
ATOM 745 C CA . PRO A 1 97 ? -7.827 6.848 11.936 1.00 98.12 97 PRO A CA 1
ATOM 746 C C . PRO A 1 97 ? -9.261 6.460 11.556 1.00 98.12 97 PRO A C 1
ATOM 748 O O . PRO A 1 97 ? -10.091 7.297 11.195 1.00 98.12 97 PRO A O 1
ATOM 751 N N . GLY A 1 98 ? -9.589 5.185 11.717 1.00 97.94 98 GLY A N 1
ATOM 752 C CA . GLY A 1 98 ? -10.964 4.709 11.680 1.00 97.94 98 GLY A CA 1
ATOM 753 C C . GLY A 1 98 ? -11.120 3.354 12.351 1.00 97.94 98 GLY A C 1
ATOM 754 O O . GLY A 1 98 ? -10.165 2.598 12.505 1.00 97.94 98 GLY A O 1
ATOM 755 N N . SER A 1 99 ? -12.347 3.054 12.767 1.00 97.62 99 SER A N 1
ATOM 756 C CA . SER A 1 99 ? -12.705 1.797 13.422 1.00 97.62 99 SER A CA 1
ATOM 757 C C . SER A 1 99 ? -14.031 1.291 12.875 1.00 97.62 99 SER A C 1
ATOM 759 O O . SER A 1 99 ? -14.969 2.065 12.664 1.00 97.62 99 SER A O 1
ATOM 761 N N . VAL A 1 100 ? -14.097 -0.009 12.592 1.00 97.62 100 VAL A N 1
ATOM 762 C CA . VAL A 1 100 ? -15.258 -0.643 11.973 1.00 97.62 100 VAL A CA 1
ATOM 763 C C . VAL A 1 100 ? -15.536 -1.977 12.649 1.00 97.62 100 VAL A C 1
ATOM 765 O O . VAL A 1 100 ? -14.674 -2.852 12.680 1.00 97.62 100 VAL A O 1
ATOM 768 N N . LYS A 1 101 ? -16.774 -2.161 13.119 1.00 97.62 101 LYS A N 1
ATOM 769 C CA . LYS A 1 101 ? -17.300 -3.490 13.449 1.00 97.62 101 LYS A CA 1
ATOM 770 C C . LYS A 1 101 ? -17.663 -4.212 12.158 1.00 97.62 101 LYS A C 1
ATOM 772 O O . LYS A 1 101 ? -18.473 -3.703 11.382 1.00 97.62 101 LYS A O 1
ATOM 777 N N . LEU A 1 102 ? -17.071 -5.378 11.936 1.00 96.62 102 LEU A N 1
ATOM 778 C CA . LEU A 1 102 ? -17.189 -6.130 10.693 1.00 96.62 102 LEU A CA 1
ATOM 779 C C . LEU A 1 102 ? -18.519 -6.873 10.595 1.00 96.62 102 LEU A C 1
ATOM 781 O O . LEU A 1 102 ? -19.035 -7.018 9.492 1.00 96.62 102 LEU A O 1
ATOM 785 N N . LYS A 1 103 ? -19.099 -7.321 11.720 1.00 93.25 103 LYS A N 1
ATOM 786 C CA . LYS A 1 103 ? -20.365 -8.082 11.737 1.00 93.25 103 LYS A CA 1
ATOM 787 C C . LYS A 1 103 ? -20.355 -9.256 10.737 1.00 93.25 103 LYS A C 1
ATOM 789 O O . LYS A 1 103 ? -21.322 -9.473 10.012 1.00 93.25 103 LYS A O 1
ATOM 794 N N . GLY A 1 104 ? -19.228 -9.967 10.658 1.00 92.56 104 GLY A N 1
ATOM 795 C CA . GLY A 1 104 ? -19.006 -11.072 9.718 1.00 92.56 104 GLY A CA 1
ATOM 796 C C . GLY A 1 104 ? -18.546 -10.670 8.309 1.00 92.56 104 GLY A C 1
ATOM 797 O O . GLY A 1 104 ? -18.307 -11.549 7.484 1.00 92.56 104 GLY A O 1
ATOM 798 N N . ALA A 1 105 ? -18.393 -9.376 8.007 1.00 96.19 105 ALA A N 1
ATOM 799 C CA . ALA A 1 105 ? -17.851 -8.924 6.729 1.00 96.19 105 ALA A CA 1
ATOM 800 C C . ALA A 1 105 ? -16.376 -9.321 6.564 1.00 96.19 105 ALA A C 1
ATOM 802 O O . ALA A 1 105 ? -15.537 -9.054 7.422 1.00 96.19 105 ALA A O 1
ATOM 803 N N . THR A 1 106 ? -16.053 -9.898 5.409 1.00 96.38 106 THR A N 1
ATOM 804 C CA . THR A 1 106 ? -14.686 -10.298 5.029 1.00 96.38 106 THR A CA 1
ATOM 805 C C . THR A 1 106 ? -13.990 -9.276 4.129 1.00 96.38 106 THR A C 1
ATOM 807 O O . THR A 1 106 ? -12.838 -9.473 3.728 1.00 96.38 106 THR A O 1
ATOM 810 N N . ILE A 1 107 ? -14.704 -8.195 3.795 1.00 97.06 107 ILE A N 1
ATOM 811 C CA . ILE A 1 107 ? -14.275 -7.105 2.922 1.00 97.06 107 ILE A CA 1
ATOM 812 C C . ILE A 1 107 ? -14.653 -5.773 3.576 1.00 97.06 107 ILE A C 1
ATOM 814 O O . ILE A 1 107 ? -15.747 -5.619 4.119 1.00 97.06 107 ILE A O 1
ATOM 818 N N . LEU A 1 108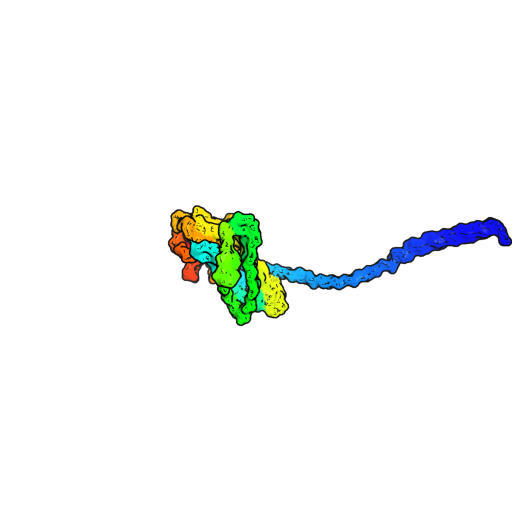 ? -13.749 -4.804 3.483 1.00 97.75 108 LEU A N 1
ATOM 819 C CA . LEU A 1 108 ? -13.911 -3.437 3.951 1.00 97.75 108 LEU A CA 1
ATOM 820 C C . LEU A 1 108 ? -13.392 -2.468 2.885 1.00 97.75 108 LEU A C 1
ATOM 822 O O . LEU A 1 108 ? -12.270 -2.621 2.413 1.00 97.75 108 LEU A O 1
ATOM 826 N N . GLU A 1 109 ? -14.162 -1.426 2.576 1.00 98.44 109 GLU A N 1
ATOM 827 C CA . GLU A 1 109 ? -13.706 -0.305 1.748 1.00 98.44 109 GLU A CA 1
ATOM 828 C C . GLU A 1 109 ? -13.885 1.028 2.477 1.00 98.44 109 GLU A C 1
ATOM 830 O O . GLU A 1 109 ? -14.935 1.273 3.078 1.00 98.44 109 GLU A O 1
ATOM 835 N N . ARG A 1 110 ? -12.878 1.904 2.431 1.00 98.38 110 ARG A N 1
ATOM 836 C CA . ARG A 1 110 ? -12.909 3.241 3.041 1.00 98.38 110 ARG A CA 1
ATOM 837 C C . ARG A 1 110 ? -12.169 4.251 2.180 1.00 98.38 110 ARG A C 1
ATOM 839 O O . ARG A 1 110 ? -11.126 3.941 1.617 1.00 98.38 110 ARG A O 1
ATOM 846 N N . ASN A 1 111 ? -12.691 5.469 2.139 1.00 98.06 111 ASN A N 1
ATOM 847 C CA . ASN A 1 111 ? -11.981 6.607 1.577 1.00 98.06 111 ASN A CA 1
ATOM 848 C C . ASN A 1 111 ? -11.217 7.312 2.696 1.00 98.06 111 ASN A C 1
ATOM 850 O O . ASN A 1 111 ? -11.789 7.632 3.740 1.00 98.06 111 ASN A O 1
ATOM 854 N N . LEU A 1 112 ? -9.923 7.512 2.482 1.00 98.12 112 LEU A N 1
ATOM 855 C CA . LEU A 1 112 ? -8.999 8.140 3.412 1.00 98.12 112 LEU A CA 1
ATOM 856 C C . LEU A 1 112 ? -8.613 9.496 2.836 1.00 98.12 112 LEU A C 1
ATOM 858 O O . LEU A 1 112 ? -7.764 9.583 1.950 1.00 98.12 112 LEU A O 1
ATOM 862 N N . LEU A 1 113 ? -9.290 10.539 3.303 1.00 97.69 113 LEU A N 1
ATOM 863 C CA . LEU A 1 113 ? -9.015 11.911 2.904 1.00 97.69 113 LEU A CA 1
ATOM 864 C C . LEU A 1 113 ? -7.649 12.358 3.440 1.00 97.69 113 LEU A C 1
ATOM 866 O O . LEU A 1 113 ? -7.396 12.229 4.635 1.00 97.69 113 LEU A O 1
ATOM 870 N N . LEU A 1 114 ? -6.815 12.941 2.580 1.00 97.81 114 LEU A N 1
ATOM 871 C CA . LEU A 1 114 ? -5.587 13.621 2.984 1.00 97.81 114 LEU A CA 1
ATOM 872 C C . LEU A 1 114 ? -5.905 15.093 3.257 1.00 97.81 114 LEU A C 1
ATOM 874 O O . LEU A 1 114 ? -5.947 15.922 2.345 1.00 97.81 114 LEU A O 1
ATOM 878 N N . GLY A 1 115 ? -6.216 15.397 4.512 1.00 96.12 115 GLY A N 1
ATOM 879 C CA . GLY A 1 115 ? -6.607 16.725 4.968 1.00 96.12 115 GLY A CA 1
ATOM 880 C C . GLY A 1 115 ? -7.847 16.687 5.850 1.00 96.12 115 GLY A C 1
ATOM 881 O O . GLY A 1 115 ? -8.115 15.719 6.559 1.00 96.12 115 GLY A O 1
ATOM 882 N N . SER A 1 116 ? -8.629 17.764 5.819 1.00 93.25 116 SER A N 1
ATOM 883 C CA . SER A 1 116 ? -9.817 17.920 6.662 1.00 93.25 116 SER A CA 1
ATOM 884 C C . SER A 1 116 ? -10.982 18.526 5.890 1.00 93.25 116 SER A C 1
ATOM 886 O O . SER A 1 116 ? -10.795 19.376 5.023 1.00 93.25 116 SER A O 1
ATOM 888 N N . CYS A 1 117 ? -12.205 18.120 6.228 1.00 90.44 117 CYS A N 1
ATOM 889 C CA . CYS A 1 117 ? -13.422 18.753 5.730 1.00 90.44 117 CYS A CA 1
ATOM 890 C C . CYS A 1 117 ? -14.257 19.263 6.905 1.00 90.44 117 CYS A C 1
ATOM 892 O O . CYS A 1 117 ? -14.527 18.523 7.848 1.00 90.44 117 CYS A O 1
ATOM 894 N N . SER A 1 118 ? -14.707 20.514 6.827 1.00 90.06 118 SER A N 1
ATOM 895 C CA . SER A 1 118 ? -15.649 21.104 7.778 1.00 90.06 118 SER A CA 1
ATOM 896 C C . SER A 1 118 ? -16.746 21.841 7.021 1.00 90.06 118 SER A C 1
ATOM 898 O O . SER A 1 118 ? -16.471 22.634 6.122 1.00 90.06 118 SER A O 1
ATOM 900 N N . SER A 1 119 ? -18.006 21.568 7.373 1.00 88.88 119 SER A N 1
ATOM 901 C CA . SER A 1 119 ? -19.185 22.239 6.798 1.00 88.88 119 SER A CA 1
ATOM 902 C C . SER A 1 119 ? -19.213 22.240 5.258 1.00 88.88 119 SER A C 1
ATOM 904 O O . SER A 1 119 ? -19.528 23.247 4.628 1.00 88.88 119 SER A O 1
ATOM 906 N N . GLY A 1 120 ? -18.824 21.117 4.641 1.00 86.44 120 GLY A N 1
ATOM 907 C CA . GLY A 1 120 ? -18.801 20.948 3.181 1.00 86.44 120 GLY A CA 1
ATOM 908 C C . GLY A 1 120 ? -17.611 21.590 2.459 1.00 86.44 120 GLY A C 1
ATOM 909 O O . GLY A 1 120 ? -17.516 21.472 1.240 1.00 86.44 120 GLY A O 1
ATOM 910 N N . LYS A 1 121 ? -16.686 22.240 3.178 1.00 91.75 121 LYS A N 1
ATOM 911 C CA . LYS A 1 121 ? -15.434 22.768 2.620 1.00 91.75 121 LYS A CA 1
ATOM 912 C C . LYS A 1 121 ? -14.270 21.890 3.054 1.00 91.75 121 LYS A C 1
ATOM 914 O O . LYS A 1 121 ? -14.077 21.675 4.249 1.00 91.75 121 LYS A O 1
ATOM 919 N N . CYS A 1 122 ? -13.499 21.409 2.089 1.00 92.88 122 CYS A N 1
ATOM 920 C CA . CYS A 1 122 ? -12.328 20.582 2.339 1.00 92.88 122 CYS A CA 1
ATOM 921 C C . CYS A 1 122 ? -11.048 21.386 2.124 1.00 92.88 122 CYS A C 1
ATOM 923 O O . CYS A 1 122 ? -10.919 22.104 1.132 1.00 92.88 122 CYS A O 1
ATOM 925 N N . LYS A 1 123 ? -10.117 21.258 3.066 1.00 95.06 123 LYS A N 1
ATOM 926 C CA . LYS A 1 123 ? -8.728 21.679 2.934 1.00 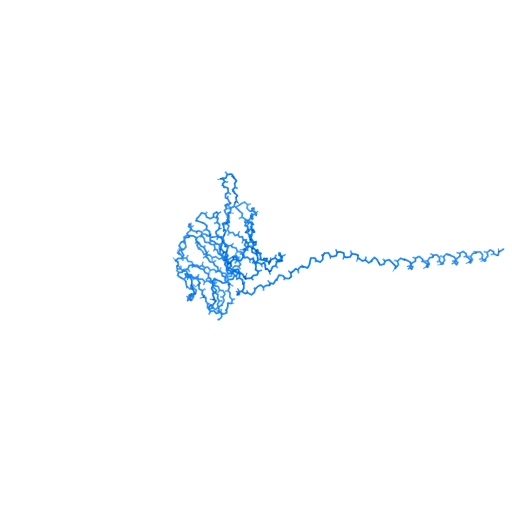95.06 123 LYS A CA 1
ATOM 927 C C . LYS A 1 123 ? -7.890 20.414 2.801 1.00 95.06 123 LYS A C 1
ATOM 929 O O . LYS A 1 123 ? -7.861 19.611 3.733 1.00 95.06 123 LYS A O 1
ATOM 934 N N . TYR A 1 124 ? -7.241 20.260 1.657 1.00 96.81 124 TYR A N 1
ATOM 935 C CA . TYR A 1 124 ? -6.381 19.118 1.381 1.00 96.81 124 TYR A CA 1
ATOM 936 C C . TYR A 1 124 ? -4.952 19.387 1.850 1.00 96.81 124 TYR A C 1
ATOM 938 O O . TYR A 1 124 ? -4.512 20.540 1.895 1.00 96.81 124 TYR A O 1
ATOM 946 N N . ASP A 1 125 ? -4.261 18.318 2.228 1.00 96.94 125 ASP A N 1
ATOM 947 C CA . ASP A 1 125 ? -2.825 18.348 2.470 1.00 96.94 125 ASP A CA 1
ATOM 948 C C . ASP A 1 125 ? -2.074 18.096 1.163 1.00 96.94 125 ASP A C 1
ATOM 950 O O . ASP A 1 125 ? -2.311 17.106 0.470 1.00 96.94 125 ASP A O 1
ATOM 954 N N . GLU A 1 126 ? -1.133 18.983 0.862 1.00 95.75 126 GLU A N 1
ATOM 955 C CA . GLU A 1 126 ? -0.279 18.904 -0.320 1.00 95.75 126 GLU A CA 1
ATOM 956 C C . GLU A 1 126 ? 1.049 18.206 0.001 1.00 95.75 126 GLU A C 1
ATOM 958 O O . GLU A 1 126 ? 1.452 18.091 1.163 1.00 95.75 126 GLU A O 1
ATOM 963 N N . GLY A 1 127 ? 1.765 17.766 -1.038 1.00 95.19 127 GLY A N 1
ATOM 964 C CA . GLY A 1 127 ? 3.132 17.244 -0.906 1.00 95.19 127 GLY A CA 1
ATOM 965 C C . GLY A 1 127 ? 3.245 15.910 -0.160 1.00 95.19 127 GLY A C 1
ATOM 966 O O . GLY A 1 127 ? 4.308 15.585 0.365 1.00 95.19 127 GLY A O 1
ATOM 967 N N . VAL A 1 128 ? 2.160 15.135 -0.085 1.00 97.81 128 VAL A N 1
ATOM 968 C CA . VAL A 1 128 ? 2.176 13.817 0.556 1.00 97.81 128 VAL A CA 1
ATOM 969 C C . VAL A 1 128 ? 2.898 12.815 -0.341 1.00 97.81 128 VAL A C 1
ATOM 971 O O . VAL A 1 128 ? 2.362 12.370 -1.349 1.00 97.81 128 VAL A O 1
ATOM 974 N N . GLU A 1 129 ? 4.108 12.419 0.043 1.00 97.56 129 GLU A N 1
ATOM 975 C CA . GLU A 1 129 ? 4.893 11.431 -0.713 1.00 97.56 129 GLU A CA 1
ATOM 976 C C . GLU A 1 129 ? 4.938 10.069 -0.024 1.00 97.56 129 GLU A C 1
ATOM 978 O O . GLU A 1 129 ? 4.935 9.030 -0.675 1.00 97.56 129 GLU A O 1
ATOM 983 N N . LYS A 1 130 ? 5.023 10.037 1.307 1.00 98.12 130 LYS A N 1
ATOM 984 C CA . LYS A 1 130 ? 5.260 8.806 2.069 1.00 98.12 130 LYS A CA 1
ATOM 985 C C . LYS A 1 130 ? 4.485 8.812 3.371 1.00 98.12 130 LYS A C 1
ATOM 987 O O . LYS A 1 130 ? 4.181 9.864 3.935 1.00 98.12 130 LYS A O 1
ATOM 992 N N . GLY A 1 131 ? 4.250 7.618 3.886 1.00 98.44 131 GLY A N 1
ATOM 993 C CA . GLY A 1 131 ? 3.657 7.425 5.195 1.00 98.44 131 GLY A CA 1
ATOM 994 C C . GLY A 1 131 ? 3.492 5.952 5.520 1.00 98.44 131 GLY A C 1
ATOM 995 O O . GLY A 1 131 ? 4.106 5.099 4.880 1.00 98.44 131 GLY A O 1
ATOM 996 N N . THR A 1 132 ? 2.646 5.660 6.498 1.00 98.81 132 THR A N 1
ATOM 997 C CA . THR A 1 132 ? 2.439 4.316 7.031 1.00 98.81 132 THR A CA 1
ATOM 998 C C . THR A 1 132 ? 0.952 4.007 7.112 1.00 98.81 132 THR A C 1
ATOM 1000 O O . THR A 1 132 ? 0.172 4.826 7.593 1.00 98.81 132 THR A O 1
ATOM 1003 N N . LEU A 1 133 ? 0.567 2.811 6.671 1.00 98.88 133 LEU A N 1
ATOM 1004 C CA . LEU A 1 133 ? -0.740 2.217 6.923 1.00 98.88 133 LEU A CA 1
ATOM 1005 C C . LEU A 1 133 ? -0.601 1.162 8.022 1.00 98.88 133 LEU A C 1
ATOM 1007 O O . LEU A 1 133 ? 0.196 0.231 7.896 1.00 98.88 133 LEU A O 1
ATOM 1011 N N . THR A 1 134 ? -1.423 1.282 9.059 1.00 98.75 134 THR A N 1
ATOM 1012 C CA . THR A 1 134 ? -1.551 0.291 10.130 1.00 98.75 134 THR A CA 1
ATOM 1013 C C . THR A 1 134 ? -2.951 -0.306 10.128 1.00 98.75 134 THR A C 1
ATOM 1015 O O . THR A 1 134 ? -3.929 0.437 10.075 1.00 98.75 134 THR A O 1
ATOM 1018 N N . LEU A 1 135 ? -3.053 -1.631 10.241 1.00 98.38 135 LEU A N 1
ATOM 1019 C CA . LEU A 1 135 ? -4.291 -2.358 10.526 1.00 98.38 135 LEU A CA 1
ATOM 1020 C C . LEU A 1 135 ? -4.180 -3.037 11.894 1.00 98.38 135 LEU A C 1
ATOM 1022 O O . LEU A 1 135 ? -3.178 -3.694 12.181 1.00 98.38 135 LEU A O 1
ATOM 1026 N N . ARG A 1 136 ? -5.214 -2.915 12.726 1.00 97.75 136 ARG A N 1
ATOM 1027 C CA . ARG A 1 136 ? -5.348 -3.632 14.002 1.00 97.75 136 ARG A CA 1
ATOM 1028 C C . ARG A 1 136 ? -6.617 -4.478 13.946 1.00 97.75 136 ARG A C 1
ATOM 1030 O O . ARG A 1 136 ? -7.704 -3.952 13.709 1.00 97.75 136 ARG A O 1
ATOM 1037 N N . LEU A 1 137 ? -6.465 -5.787 14.116 1.00 96.44 137 LEU A N 1
ATOM 1038 C CA . LEU A 1 137 ? -7.547 -6.769 14.039 1.00 96.44 137 LEU A CA 1
ATOM 1039 C C . LEU A 1 137 ? -7.910 -7.226 15.448 1.00 96.44 137 LEU A C 1
ATOM 1041 O O . LEU A 1 137 ? -7.031 -7.682 16.179 1.00 96.44 137 LEU A O 1
ATOM 1045 N N . ARG A 1 138 ? -9.188 -7.130 15.820 1.00 95.81 138 ARG A N 1
ATOM 1046 C CA . ARG A 1 138 ? -9.677 -7.524 17.146 1.00 95.81 138 ARG A CA 1
ATOM 1047 C C . ARG A 1 138 ? -10.749 -8.600 17.070 1.00 95.81 138 ARG A C 1
ATOM 1049 O O . ARG A 1 138 ? -11.555 -8.601 16.137 1.00 95.81 138 ARG A O 1
ATOM 1056 N N . ASN A 1 139 ? -10.762 -9.499 18.049 1.00 95.06 139 ASN A N 1
ATOM 1057 C CA . ASN A 1 139 ? -11.825 -10.496 18.197 1.00 95.06 139 ASN A CA 1
ATOM 1058 C C . ASN A 1 139 ? -13.085 -9.889 18.848 1.00 95.06 139 ASN A C 1
ATOM 1060 O O . ASN A 1 139 ? -13.140 -8.691 19.136 1.00 95.06 139 ASN A O 1
ATOM 1064 N N . ALA A 1 140 ? -14.104 -10.723 19.065 1.00 94.75 140 ALA A N 1
ATOM 1065 C CA . ALA A 1 140 ? -15.369 -10.320 19.682 1.00 94.75 140 ALA A CA 1
ATOM 1066 C C . ALA A 1 140 ? -15.222 -9.838 21.138 1.00 94.75 140 ALA A C 1
ATOM 1068 O O . ALA A 1 140 ? -16.000 -8.992 21.578 1.00 94.75 140 ALA A O 1
ATOM 1069 N N . ASP A 1 141 ? -14.204 -10.322 21.854 1.00 94.25 141 ASP A N 1
ATOM 1070 C CA . ASP A 1 141 ? -13.882 -9.908 23.224 1.00 94.25 141 ASP A CA 1
ATOM 1071 C C . ASP A 1 141 ? -13.112 -8.571 23.268 1.00 94.25 141 ASP A C 1
ATOM 1073 O O . ASP A 1 141 ? -12.868 -8.009 24.335 1.00 94.25 141 ASP A O 1
ATOM 1077 N N . GLY A 1 142 ? -12.758 -8.020 22.100 1.00 93.06 142 GLY A N 1
ATOM 1078 C CA . GLY A 1 142 ? -12.001 -6.777 21.956 1.00 93.06 142 GLY A CA 1
ATOM 1079 C C . GLY A 1 142 ? -10.482 -6.948 22.069 1.00 93.06 142 GLY A C 1
ATOM 1080 O O . GLY A 1 142 ? -9.753 -5.954 21.971 1.00 93.06 142 GLY A O 1
ATOM 1081 N N . GLU A 1 143 ? -9.996 -8.177 22.229 1.00 93.38 143 GLU A N 1
ATOM 1082 C CA . GLU A 1 143 ? -8.572 -8.516 22.298 1.00 93.38 143 GLU A CA 1
ATOM 1083 C C . GLU A 1 143 ? -7.878 -8.264 20.955 1.00 93.38 143 GLU A C 1
ATOM 1085 O O . GLU A 1 143 ? -8.484 -8.413 19.887 1.00 93.38 143 GLU A O 1
ATOM 1090 N N . LEU A 1 144 ? -6.608 -7.850 20.995 1.00 94.69 144 LEU A N 1
ATOM 1091 C CA . LEU A 1 144 ? -5.855 -7.498 19.793 1.00 94.69 144 LEU A CA 1
ATOM 1092 C C . LEU A 1 144 ? -5.189 -8.750 19.217 1.00 94.69 144 LEU A C 1
ATOM 1094 O O . LEU A 1 144 ? -4.146 -9.194 19.683 1.00 94.69 144 LEU A O 1
ATOM 1098 N N . ILE A 1 145 ? -5.763 -9.275 18.139 1.00 94.44 145 ILE A N 1
ATOM 1099 C CA . ILE A 1 145 ? -5.294 -10.507 17.499 1.00 94.44 145 ILE A CA 1
ATOM 1100 C C . ILE A 1 145 ? -4.046 -10.265 16.654 1.00 94.44 145 ILE A C 1
ATOM 1102 O O . ILE A 1 145 ? -3.122 -11.078 16.667 1.00 94.44 145 ILE A O 1
ATOM 1106 N N . ALA A 1 146 ? -4.015 -9.159 15.909 1.00 94.56 146 ALA A N 1
ATOM 1107 C CA . ALA A 1 146 ? -2.879 -8.817 15.063 1.00 94.56 146 ALA A CA 1
ATOM 1108 C C . ALA A 1 146 ? -2.764 -7.311 14.828 1.00 94.56 146 ALA A C 1
ATOM 1110 O O . ALA A 1 146 ? -3.768 -6.607 14.681 1.00 94.56 146 ALA A O 1
ATOM 1111 N N . LYS A 1 147 ? -1.519 -6.842 14.708 1.00 96.38 147 LYS A N 1
ATOM 1112 C CA . LYS A 1 147 ? -1.165 -5.517 14.195 1.00 96.38 147 LYS A CA 1
ATOM 1113 C C . LYS A 1 147 ? -0.312 -5.703 12.941 1.00 96.38 147 LYS A C 1
ATOM 1115 O O . LYS A 1 147 ? 0.715 -6.371 12.991 1.00 96.38 147 LYS A O 1
ATOM 1120 N N . LEU A 1 148 ? -0.731 -5.107 11.831 1.00 96.88 148 LEU A N 1
ATOM 1121 C CA . LEU A 1 148 ? -0.033 -5.154 10.548 1.00 96.88 148 LEU A CA 1
ATOM 1122 C C . LEU A 1 148 ? 0.326 -3.731 10.136 1.00 96.88 148 LEU A C 1
ATOM 1124 O O . LEU A 1 148 ? -0.519 -2.844 10.217 1.00 96.88 148 LEU A O 1
ATOM 1128 N N . GLU A 1 149 ? 1.563 -3.509 9.706 1.00 97.88 149 GLU A N 1
ATOM 1129 C CA . GLU A 1 149 ? 2.073 -2.174 9.394 1.00 97.88 149 GLU A CA 1
ATOM 1130 C C . GLU A 1 149 ? 2.899 -2.196 8.104 1.00 97.88 149 GLU A C 1
ATOM 1132 O O . GLU A 1 149 ? 3.674 -3.124 7.869 1.00 97.88 149 GLU A O 1
ATOM 1137 N N . THR A 1 150 ? 2.679 -1.223 7.220 1.00 98.50 150 THR A N 1
ATOM 1138 C CA . THR A 1 150 ? 3.428 -1.099 5.965 1.00 98.50 150 THR A CA 1
ATOM 1139 C C . THR A 1 150 ? 3.610 0.361 5.584 1.00 98.50 150 THR A C 1
ATOM 1141 O O . THR A 1 150 ? 2.702 1.177 5.750 1.00 98.50 150 THR A O 1
ATOM 1144 N N . GLY A 1 151 ? 4.789 0.693 5.063 1.00 98.69 151 GLY A N 1
ATOM 1145 C CA . GLY A 1 151 ? 5.031 1.994 4.458 1.00 98.69 151 GLY A CA 1
ATOM 1146 C C . GLY A 1 151 ? 4.396 2.084 3.071 1.00 98.69 151 GLY A C 1
ATOM 1147 O O . GLY A 1 151 ? 4.394 1.110 2.313 1.00 98.69 151 GLY A O 1
ATOM 1148 N N . PHE A 1 152 ? 3.879 3.260 2.727 1.00 98.75 152 PHE A N 1
ATOM 1149 C CA . PHE A 1 152 ? 3.442 3.583 1.374 1.00 98.75 152 PHE A CA 1
ATOM 1150 C C . PHE A 1 152 ? 4.311 4.686 0.768 1.00 98.75 152 PHE A C 1
ATOM 1152 O O . PHE A 1 152 ? 4.824 5.557 1.474 1.00 98.75 152 PHE A O 1
ATOM 1159 N N . HIS A 1 153 ? 4.435 4.659 -0.555 1.00 98.69 153 HIS A N 1
ATOM 1160 C CA . HIS A 1 153 ? 5.104 5.680 -1.352 1.00 98.69 153 HIS A CA 1
ATOM 1161 C C . HIS A 1 153 ? 4.170 6.113 -2.486 1.00 98.69 153 HIS A C 1
ATOM 1163 O O . HIS A 1 153 ? 3.875 5.327 -3.388 1.00 98.69 153 HIS A O 1
ATOM 1169 N N . LEU A 1 154 ? 3.670 7.343 -2.405 1.00 98.62 154 LEU A N 1
ATOM 1170 C CA . LEU A 1 154 ? 2.907 8.019 -3.442 1.00 98.62 154 LEU A CA 1
ATOM 1171 C C . LEU A 1 154 ? 3.879 8.748 -4.373 1.00 98.62 154 LEU A C 1
ATOM 1173 O O . LEU A 1 154 ? 4.670 9.579 -3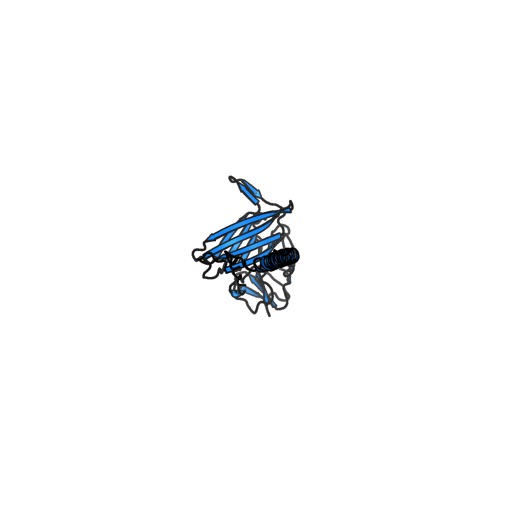.937 1.00 98.62 154 LEU A O 1
ATOM 1177 N N . GLN A 1 155 ? 3.833 8.420 -5.659 1.00 97.69 155 GLN A N 1
ATOM 1178 C CA . GLN A 1 155 ? 4.768 8.923 -6.661 1.00 97.69 155 GLN A CA 1
ATOM 1179 C C . GLN A 1 155 ? 4.030 9.291 -7.948 1.00 97.69 155 GLN A C 1
ATOM 1181 O O . GLN A 1 155 ? 2.964 8.749 -8.243 1.00 97.69 155 GLN A O 1
ATOM 1186 N N . GLN A 1 156 ? 4.623 10.172 -8.749 1.00 96.00 156 GLN A N 1
ATOM 1187 C CA . GLN A 1 156 ? 4.182 10.455 -10.114 1.00 96.00 156 GLN A CA 1
ATOM 1188 C C . GLN A 1 156 ? 5.330 10.188 -11.090 1.00 96.00 156 GLN A C 1
ATOM 1190 O O . GLN A 1 156 ? 6.478 10.535 -10.820 1.00 96.00 156 GLN A O 1
ATOM 1195 N N . GLY A 1 157 ? 5.033 9.564 -12.231 1.00 91.06 157 GLY A N 1
ATOM 1196 C CA . GLY A 1 157 ? 6.067 9.082 -13.151 1.00 91.06 157 GLY A CA 1
ATOM 1197 C C . GLY A 1 157 ? 6.846 7.875 -12.609 1.00 91.06 157 GLY A C 1
ATOM 1198 O O . GLY A 1 157 ? 6.375 7.164 -11.726 1.00 91.06 157 GLY A O 1
ATOM 1199 N N . GLY A 1 158 ? 8.019 7.601 -13.183 1.00 85.94 158 GLY A N 1
ATOM 1200 C CA . GLY A 1 158 ? 8.885 6.482 -12.797 1.00 85.94 158 GLY A CA 1
ATOM 1201 C C . GLY A 1 158 ? 10.323 6.930 -12.519 1.00 85.94 158 GLY A C 1
ATOM 1202 O O . GLY A 1 158 ? 10.739 7.970 -13.029 1.00 85.94 158 GLY A O 1
ATOM 1203 N N . PRO A 1 159 ? 11.114 6.145 -11.763 1.00 95.69 159 PRO A N 1
ATOM 1204 C CA . PRO A 1 159 ? 10.814 4.809 -11.236 1.00 95.69 159 PRO A CA 1
ATOM 1205 C C . PRO A 1 159 ? 9.925 4.817 -9.982 1.00 95.69 159 PRO A C 1
ATOM 1207 O O . PRO A 1 159 ? 9.954 5.760 -9.198 1.00 95.69 159 PRO A O 1
ATOM 1210 N N . LEU A 1 160 ? 9.187 3.727 -9.768 1.00 98.44 160 LEU A N 1
ATOM 1211 C CA . LEU A 1 160 ? 8.402 3.488 -8.553 1.00 98.44 160 LEU A CA 1
ATOM 1212 C C . LEU A 1 160 ? 9.183 2.595 -7.588 1.00 98.44 160 LEU A C 1
ATOM 1214 O O . LEU A 1 160 ? 9.897 1.691 -8.031 1.00 98.44 160 LEU A O 1
ATOM 1218 N N . SER A 1 161 ? 9.053 2.818 -6.283 1.00 98.44 161 SER A N 1
ATOM 1219 C CA . SER A 1 161 ? 9.719 1.996 -5.270 1.00 98.44 161 SER A CA 1
ATOM 1220 C C . SER A 1 161 ? 8.952 1.948 -3.957 1.00 98.44 161 SER A C 1
ATOM 1222 O O . SER A 1 161 ? 8.282 2.909 -3.582 1.00 98.44 161 SER A O 1
ATOM 1224 N N . SER A 1 162 ? 9.097 0.853 -3.216 1.00 98.62 162 SER A N 1
ATOM 1225 C CA . SER A 1 162 ? 8.653 0.801 -1.822 1.00 98.62 162 SER A CA 1
ATOM 1226 C C . SER A 1 162 ? 9.534 1.685 -0.931 1.00 98.62 162 SER A C 1
ATOM 1228 O O . SER A 1 162 ? 10.670 2.022 -1.277 1.00 98.62 162 SER A O 1
ATOM 1230 N N . THR A 1 163 ? 9.015 2.074 0.234 1.00 98.06 163 THR A N 1
ATOM 1231 C CA . THR A 1 163 ? 9.756 2.897 1.206 1.00 98.06 163 THR A CA 1
ATOM 1232 C C . THR A 1 163 ? 10.903 2.148 1.882 1.00 98.06 163 THR A C 1
ATOM 1234 O O . THR A 1 163 ? 11.840 2.783 2.350 1.00 98.06 163 THR A O 1
ATOM 1237 N N . ASP A 1 164 ? 10.833 0.818 1.932 1.00 97.50 164 ASP A N 1
ATOM 1238 C CA . ASP A 1 164 ? 11.866 -0.063 2.492 1.00 97.50 164 ASP A CA 1
ATOM 1239 C C . ASP A 1 164 ? 12.943 -0.474 1.471 1.00 97.50 164 ASP A C 1
ATOM 1241 O O . ASP A 1 164 ? 13.900 -1.154 1.827 1.00 97.50 164 ASP A O 1
ATOM 1245 N N . GLY A 1 165 ? 12.803 -0.069 0.203 1.00 97.25 165 GLY A N 1
ATOM 1246 C CA . GLY A 1 165 ? 13.764 -0.362 -0.862 1.00 97.25 165 GLY A CA 1
ATOM 1247 C C . GLY A 1 165 ? 13.728 -1.792 -1.415 1.00 97.25 165 GLY A C 1
ATOM 1248 O O . GLY A 1 165 ? 14.476 -2.088 -2.345 1.00 97.25 165 GLY A O 1
ATOM 1249 N N . ASN A 1 166 ? 12.853 -2.666 -0.909 1.00 97.94 166 ASN A N 1
ATOM 1250 C CA . ASN A 1 166 ? 12.785 -4.074 -1.320 1.00 97.94 166 ASN A CA 1
ATOM 1251 C C . ASN A 1 166 ? 12.059 -4.299 -2.659 1.00 97.94 166 ASN A C 1
ATOM 1253 O O . ASN A 1 166 ? 12.186 -5.368 -3.260 1.00 97.94 166 ASN A O 1
ATOM 1257 N N . PHE A 1 167 ? 11.302 -3.307 -3.132 1.00 98.62 167 PHE A N 1
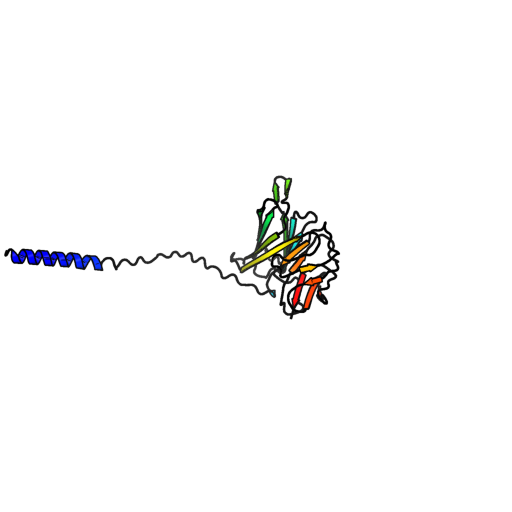ATOM 1258 C CA . PHE A 1 167 ? 10.584 -3.344 -4.401 1.00 98.62 167 PHE A CA 1
ATOM 1259 C C . PHE A 1 167 ? 10.916 -2.122 -5.255 1.00 98.62 167 PHE A C 1
ATOM 1261 O O . PHE A 1 167 ? 10.898 -0.982 -4.779 1.00 98.62 167 PHE A O 1
ATOM 1268 N N . LYS A 1 168 ? 11.147 -2.354 -6.551 1.00 98.56 168 LYS A N 1
ATOM 1269 C CA . LYS A 1 168 ? 11.323 -1.300 -7.554 1.00 98.56 168 LYS A CA 1
ATOM 1270 C C . LYS A 1 168 ? 10.651 -1.682 -8.868 1.00 98.56 168 LYS A C 1
ATOM 1272 O O . LYS A 1 168 ? 10.765 -2.819 -9.315 1.00 98.56 168 LYS A O 1
ATOM 1277 N N . LEU A 1 169 ? 10.023 -0.709 -9.520 1.00 98.44 169 LEU A N 1
ATOM 1278 C CA . LEU A 1 169 ? 9.470 -0.830 -10.865 1.00 98.44 169 LEU A CA 1
ATOM 1279 C C . LEU A 1 169 ? 9.996 0.309 -11.739 1.00 98.44 169 LEU A C 1
ATOM 1281 O O . LEU A 1 169 ? 9.864 1.488 -11.408 1.00 98.44 169 LEU A O 1
ATOM 1285 N N . THR A 1 170 ? 10.583 -0.038 -12.881 1.00 97.50 170 THR A N 1
ATOM 1286 C CA . THR A 1 170 ? 11.025 0.922 -13.898 1.00 97.50 170 THR A CA 1
ATOM 1287 C C . THR A 1 170 ? 10.158 0.798 -15.147 1.00 97.50 170 THR A C 1
ATOM 1289 O O . THR A 1 170 ? 9.864 -0.296 -15.623 1.00 97.50 170 THR A O 1
ATOM 1292 N N . SER A 1 171 ? 9.697 1.927 -15.678 1.00 95.75 171 SER A N 1
ATOM 1293 C CA . SER A 1 171 ? 8.900 1.966 -16.902 1.00 95.75 171 SER A CA 1
ATOM 1294 C C . SER A 1 171 ? 8.919 3.373 -17.487 1.00 95.75 171 SER A C 1
ATOM 1296 O O . SER A 1 171 ? 8.740 4.349 -16.763 1.00 95.75 171 SER A O 1
ATOM 1298 N N . SER A 1 172 ? 9.101 3.473 -18.804 1.00 92.94 172 SER A N 1
ATOM 1299 C CA . SER A 1 172 ? 8.946 4.720 -19.565 1.00 92.94 172 SER A CA 1
ATOM 1300 C C . SER A 1 172 ? 7.483 5.049 -19.884 1.00 92.94 172 SER A C 1
ATOM 1302 O O . SER A 1 172 ? 7.191 6.124 -20.393 1.00 92.94 172 SER A O 1
ATOM 1304 N N . SER A 1 173 ? 6.556 4.126 -19.603 1.00 93.31 173 SER A N 1
ATOM 1305 C CA . SER A 1 173 ? 5.119 4.277 -19.870 1.00 93.31 173 SER A CA 1
ATOM 1306 C C . SER A 1 173 ? 4.344 4.888 -18.698 1.00 93.31 173 SER A C 1
ATOM 1308 O O . SER A 1 173 ? 3.126 5.045 -18.788 1.00 93.31 173 SER A O 1
ATOM 1310 N N . LEU A 1 174 ? 5.020 5.204 -17.589 1.00 95.81 174 LEU A N 1
ATOM 1311 C CA . LEU A 1 174 ? 4.406 5.842 -16.428 1.00 95.81 174 LEU A CA 1
ATOM 1312 C C . LEU A 1 174 ? 4.228 7.336 -16.686 1.00 95.81 174 LEU A C 1
ATOM 1314 O O . LEU A 1 174 ? 5.181 8.051 -16.991 1.00 95.81 174 LEU A O 1
ATOM 1318 N N . SER A 1 175 ? 2.997 7.813 -16.540 1.00 95.50 175 SER A N 1
ATOM 1319 C CA . SER A 1 175 ? 2.671 9.222 -16.736 1.00 95.50 175 SER A CA 1
ATOM 1320 C C . SER A 1 175 ? 3.160 10.056 -15.555 1.00 95.50 175 SER A C 1
ATOM 1322 O O . SER A 1 175 ? 2.837 9.766 -14.405 1.00 95.50 175 SER A O 1
ATOM 1324 N N . VAL A 1 176 ? 3.857 11.158 -15.841 1.00 95.56 176 VAL A N 1
ATOM 1325 C CA . VAL A 1 176 ? 4.275 12.151 -14.831 1.00 95.56 176 VAL A CA 1
ATOM 1326 C C . VAL A 1 176 ? 3.104 12.917 -14.205 1.00 95.56 176 VAL A C 1
ATOM 1328 O O . VAL A 1 176 ? 3.298 13.655 -13.252 1.00 95.56 176 VAL A O 1
ATOM 1331 N N . LYS A 1 177 ? 1.886 12.761 -14.739 1.00 95.50 177 LYS A N 1
ATOM 1332 C CA . LYS A 1 177 ? 0.660 13.388 -14.214 1.00 95.50 177 LYS A CA 1
ATOM 1333 C C . LYS A 1 177 ? -0.210 12.422 -13.410 1.00 95.50 177 LYS A C 1
ATOM 1335 O O . LYS A 1 177 ? -1.280 12.803 -12.951 1.00 95.50 177 LYS A O 1
ATOM 1340 N N . THR A 1 178 ? 0.184 11.155 -13.316 1.00 97.25 178 THR A N 1
ATOM 1341 C CA . THR A 1 178 ? -0.620 10.108 -12.684 1.00 97.25 178 THR A CA 1
ATOM 1342 C C . THR A 1 178 ? 0.014 9.709 -11.370 1.00 97.25 178 THR A C 1
ATOM 1344 O O . THR A 1 178 ? 1.211 9.450 -11.317 1.00 97.25 178 THR A O 1
ATOM 1347 N N . PHE A 1 179 ? -0.805 9.635 -10.326 1.00 98.19 179 PHE A N 1
ATOM 1348 C CA . PHE A 1 179 ? -0.385 9.117 -9.036 1.00 98.19 179 PHE A CA 1
ATOM 1349 C C . PHE A 1 179 ? -0.351 7.587 -9.041 1.00 98.19 179 PHE A C 1
ATOM 1351 O O . PHE A 1 179 ? -1.310 6.920 -9.445 1.00 98.19 179 PHE A O 1
ATOM 1358 N N . TYR A 1 180 ? 0.758 7.048 -8.553 1.00 98.56 180 TYR A N 1
ATOM 1359 C CA . TYR A 1 180 ? 0.996 5.634 -8.317 1.00 98.56 180 TYR A CA 1
ATOM 1360 C C . TYR A 1 180 ? 1.370 5.452 -6.852 1.00 98.56 180 TYR A C 1
ATOM 1362 O O . TYR A 1 180 ? 2.236 6.157 -6.339 1.00 98.56 180 TYR A O 1
ATOM 1370 N N . LEU A 1 181 ? 0.722 4.508 -6.181 1.00 98.75 181 LEU A N 1
ATOM 1371 C CA . LEU A 1 181 ? 0.978 4.195 -4.784 1.00 98.75 181 LEU A CA 1
ATOM 1372 C C . LEU A 1 181 ? 1.606 2.811 -4.676 1.00 98.75 181 LEU A C 1
ATOM 1374 O O . LEU A 1 181 ? 0.998 1.819 -5.079 1.00 98.75 181 LEU A O 1
ATOM 1378 N N . THR A 1 182 ? 2.815 2.761 -4.122 1.00 98.88 182 THR A N 1
ATOM 1379 C CA . THR A 1 182 ? 3.558 1.522 -3.872 1.00 98.88 182 THR A CA 1
ATOM 1380 C C . THR A 1 182 ? 3.531 1.190 -2.383 1.00 98.88 182 THR A C 1
ATOM 1382 O O . THR A 1 182 ? 3.884 2.041 -1.569 1.00 98.88 182 THR A O 1
ATOM 1385 N N . MET A 1 183 ? 3.126 -0.026 -2.009 1.00 98.81 183 MET A N 1
ATOM 1386 C CA . MET A 1 183 ? 3.088 -0.480 -0.607 1.00 98.81 183 MET A CA 1
ATOM 1387 C C . MET A 1 183 ? 3.178 -2.005 -0.495 1.00 98.81 183 MET A C 1
ATOM 1389 O O . MET A 1 183 ? 2.887 -2.720 -1.457 1.00 98.81 183 MET A O 1
ATOM 1393 N N . GLY A 1 184 ? 3.530 -2.516 0.686 1.00 98.62 184 GLY A N 1
ATOM 1394 C CA . GLY A 1 184 ? 3.272 -3.916 1.021 1.00 98.62 184 GLY A CA 1
ATOM 1395 C C . GLY A 1 184 ? 1.766 -4.165 1.142 1.00 98.62 184 GLY A C 1
ATOM 1396 O O . GLY A 1 184 ? 1.016 -3.278 1.533 1.00 98.62 184 GLY A O 1
ATOM 1397 N N . THR A 1 185 ? 1.298 -5.365 0.802 1.00 98.56 185 THR A N 1
ATOM 1398 C CA . THR A 1 185 ? -0.156 -5.677 0.798 1.00 98.56 185 THR A CA 1
ATOM 1399 C C . THR A 1 185 ? -0.607 -6.555 1.967 1.00 98.56 185 THR A C 1
ATOM 1401 O O . THR A 1 185 ? -1.769 -6.959 2.038 1.00 98.56 185 THR A O 1
ATOM 1404 N N . PHE A 1 186 ? 0.308 -6.790 2.913 1.00 97.62 186 PHE A N 1
ATOM 1405 C CA . PHE A 1 186 ? 0.212 -7.729 4.033 1.00 97.62 186 PHE A CA 1
ATOM 1406 C C . PHE A 1 186 ? 0.051 -9.182 3.581 1.00 97.62 186 PHE A C 1
ATOM 1408 O O . PHE A 1 186 ? 1.020 -9.935 3.631 1.00 97.62 186 PHE A O 1
ATOM 1415 N N . GLY A 1 187 ? -1.156 -9.563 3.167 1.00 97.44 187 GLY A N 1
ATOM 1416 C CA . GLY A 1 187 ? -1.496 -10.866 2.608 1.00 97.44 187 GLY A CA 1
ATOM 1417 C C . GLY A 1 187 ? -1.527 -10.870 1.083 1.00 97.44 187 GLY A C 1
ATOM 1418 O O . GLY A 1 187 ? -1.230 -9.878 0.422 1.00 97.44 187 GLY A O 1
ATOM 1419 N N . LEU A 1 188 ? -1.905 -12.011 0.511 1.00 97.81 188 LEU A N 1
ATOM 1420 C CA . LEU A 1 188 ? -1.965 -12.207 -0.938 1.00 97.81 188 LEU A CA 1
ATOM 1421 C C . LEU A 1 188 ? -3.382 -11.976 -1.489 1.00 97.81 188 LEU A C 1
ATOM 1423 O O . LEU A 1 188 ? -4.362 -12.379 -0.859 1.00 97.81 188 LEU A O 1
ATOM 1427 N N . PRO A 1 189 ? -3.530 -11.416 -2.705 1.00 96.81 189 PRO A N 1
ATOM 1428 C CA . PRO A 1 189 ? -4.843 -11.243 -3.333 1.00 96.81 189 PRO A CA 1
ATOM 1429 C C . PRO A 1 189 ? -5.484 -12.576 -3.769 1.00 96.81 189 PRO A C 1
ATOM 1431 O O . PRO A 1 189 ? -6.708 -12.675 -3.903 1.00 96.81 189 PRO A O 1
ATOM 1434 N N . GLY A 1 190 ? -4.674 -13.620 -3.945 1.00 95.62 190 GLY A N 1
ATOM 1435 C CA . GLY A 1 190 ? -5.057 -14.968 -4.356 1.00 95.62 190 GLY A CA 1
ATOM 1436 C C . GLY A 1 190 ? -4.042 -16.002 -3.879 1.00 95.62 190 GLY A C 1
ATOM 1437 O O . GLY A 1 190 ? -2.987 -15.639 -3.363 1.00 95.62 190 GLY A O 1
ATOM 1438 N N . SER A 1 191 ? -4.349 -17.287 -4.060 1.00 94.38 191 SER A N 1
ATOM 1439 C CA . SER A 1 191 ? -3.422 -18.374 -3.724 1.00 94.38 191 SER A CA 1
ATOM 1440 C C . SER A 1 191 ? -2.099 -18.193 -4.463 1.00 94.38 191 SER A C 1
ATOM 1442 O O . SER A 1 191 ? -2.107 -17.941 -5.667 1.00 94.38 191 SER A O 1
ATOM 1444 N N . SER A 1 192 ? -0.982 -18.282 -3.742 1.00 93.31 192 SER A N 1
ATOM 1445 C CA . SER A 1 192 ? 0.355 -18.096 -4.311 1.00 93.31 192 SER A CA 1
ATOM 1446 C C . SER A 1 192 ? 0.672 -19.166 -5.366 1.00 93.31 192 SER A C 1
ATOM 1448 O O . SER A 1 192 ? 0.290 -20.321 -5.169 1.00 93.31 192 SER A O 1
ATOM 1450 N N . PRO A 1 193 ? 1.404 -18.834 -6.447 1.00 93.00 193 PRO A N 1
ATOM 1451 C CA . PRO A 1 193 ? 1.890 -19.822 -7.411 1.00 93.00 193 PRO A CA 1
ATOM 1452 C C . PRO A 1 193 ? 3.038 -20.696 -6.867 1.00 93.00 193 PRO A C 1
ATOM 1454 O O . PRO A 1 193 ? 3.398 -21.678 -7.508 1.00 93.00 193 PRO A O 1
ATOM 1457 N N . GLY A 1 194 ? 3.601 -20.360 -5.702 1.00 94.75 194 GLY A N 1
ATOM 1458 C CA . GLY A 1 194 ? 4.684 -21.099 -5.047 1.00 94.75 194 GLY A CA 1
ATOM 1459 C C . GLY A 1 194 ? 4.975 -20.591 -3.630 1.00 94.75 194 GLY A C 1
ATOM 1460 O O . GLY A 1 194 ? 4.230 -19.769 -3.088 1.00 94.75 194 GLY A O 1
ATOM 1461 N N . GLU A 1 195 ? 6.063 -21.059 -3.021 1.00 96.06 195 GLU A N 1
ATOM 1462 C CA . GLU A 1 195 ? 6.520 -20.562 -1.717 1.00 96.06 195 GLU A CA 1
ATOM 1463 C C . GLU A 1 195 ? 7.063 -19.134 -1.866 1.00 96.06 195 GLU A C 1
ATOM 1465 O O . GLU A 1 195 ? 8.028 -18.908 -2.595 1.00 96.06 195 GLU A O 1
ATOM 1470 N N . VAL A 1 196 ? 6.426 -18.160 -1.207 1.00 97.25 196 VAL A N 1
ATOM 1471 C CA . VAL A 1 196 ? 6.796 -16.740 -1.320 1.00 97.25 196 VAL A CA 1
ATOM 1472 C C . VAL A 1 196 ? 8.090 -16.472 -0.556 1.00 97.25 196 VAL A C 1
ATOM 1474 O O . VAL A 1 196 ? 8.136 -16.629 0.661 1.00 97.25 196 VAL A O 1
ATOM 1477 N N . THR A 1 197 ? 9.116 -16.006 -1.265 1.00 97.00 197 THR A N 1
ATOM 1478 C CA . THR A 1 197 ? 10.421 -15.624 -0.701 1.00 97.00 197 THR A CA 1
ATOM 1479 C C . THR A 1 197 ? 10.582 -14.115 -0.539 1.00 97.00 197 THR A C 1
ATOM 1481 O O . THR A 1 197 ? 11.397 -13.679 0.271 1.00 97.00 197 THR A O 1
ATOM 1484 N N . ALA A 1 198 ? 9.821 -13.306 -1.287 1.00 97.38 198 ALA A N 1
ATOM 1485 C CA . ALA A 1 198 ? 9.787 -11.851 -1.135 1.00 97.38 198 ALA A CA 1
ATOM 1486 C C . ALA A 1 198 ? 8.434 -11.248 -1.546 1.00 97.38 198 ALA A C 1
ATOM 1488 O O . ALA A 1 198 ? 7.756 -11.747 -2.449 1.00 97.38 198 ALA A O 1
ATOM 1489 N N . GLY A 1 199 ? 8.080 -10.122 -0.921 1.00 96.19 199 GLY A N 1
ATOM 1490 C CA . GLY A 1 199 ? 6.782 -9.463 -1.084 1.00 96.19 199 GLY A CA 1
ATOM 1491 C C . GLY A 1 199 ? 5.729 -9.973 -0.089 1.00 96.19 199 GLY A C 1
ATOM 1492 O O . GLY A 1 199 ? 6.089 -10.605 0.904 1.00 96.19 199 GLY A O 1
ATOM 1493 N N . PRO A 1 200 ? 4.432 -9.701 -0.322 1.00 98.19 200 PRO A N 1
ATOM 1494 C CA . PRO A 1 200 ? 3.855 -9.085 -1.522 1.00 98.19 200 PRO A CA 1
ATOM 1495 C C . PRO A 1 200 ? 3.879 -7.547 -1.532 1.00 98.19 200 PRO A C 1
ATOM 1497 O O . PRO A 1 200 ? 3.458 -6.909 -0.564 1.00 98.19 200 PRO A O 1
ATOM 1500 N N . TYR A 1 201 ? 4.254 -6.953 -2.673 1.00 98.75 201 TYR A N 1
ATOM 1501 C CA . TYR A 1 201 ? 4.179 -5.502 -2.922 1.00 98.75 201 TYR A CA 1
ATOM 1502 C C . TYR A 1 201 ? 3.186 -5.175 -4.032 1.00 98.75 201 TYR A C 1
ATOM 1504 O O . TYR A 1 201 ? 3.169 -5.838 -5.063 1.00 98.75 201 TYR A O 1
ATOM 1512 N N . GLY A 1 202 ? 2.375 -4.140 -3.842 1.00 98.62 202 GLY A N 1
ATOM 1513 C CA . GLY A 1 202 ? 1.411 -3.660 -4.825 1.00 98.62 202 GLY A CA 1
ATOM 1514 C C . GLY A 1 202 ? 1.779 -2.292 -5.379 1.00 98.62 202 GLY A C 1
ATOM 1515 O O . GLY A 1 202 ? 2.320 -1.458 -4.654 1.00 98.62 202 GLY A O 1
ATOM 1516 N N . VAL A 1 203 ? 1.441 -2.065 -6.650 1.00 98.69 203 VAL A N 1
ATOM 1517 C CA . VAL A 1 203 ? 1.417 -0.739 -7.279 1.00 98.69 203 VAL A CA 1
ATOM 1518 C C . VAL A 1 203 ? -0.011 -0.435 -7.717 1.00 98.69 203 VAL A C 1
ATOM 1520 O O . VAL A 1 203 ? -0.556 -1.106 -8.596 1.00 98.69 203 VAL A O 1
ATOM 1523 N N . PHE A 1 204 ? -0.606 0.592 -7.117 1.00 98.69 204 PHE A N 1
ATOM 1524 C CA . PHE A 1 204 ? -2.013 0.945 -7.290 1.00 98.69 204 PHE A CA 1
ATOM 1525 C C . PHE A 1 204 ? -2.165 2.340 -7.893 1.00 98.69 204 PHE A C 1
ATOM 1527 O O . PHE A 1 204 ? -1.413 3.260 -7.577 1.00 98.69 204 PHE A O 1
ATOM 1534 N N . THR A 1 205 ? -3.149 2.513 -8.772 1.00 98.31 205 THR A N 1
ATOM 1535 C CA . THR A 1 205 ? -3.436 3.793 -9.428 1.00 98.31 205 THR A CA 1
ATOM 1536 C C . THR A 1 205 ? -4.890 3.838 -9.887 1.00 98.31 205 THR A C 1
ATOM 1538 O O . THR A 1 205 ? -5.476 2.799 -10.189 1.00 98.31 205 THR A O 1
ATOM 1541 N N . SER A 1 206 ? -5.466 5.037 -9.957 1.00 97.25 206 SER A N 1
ATOM 1542 C CA . SER A 1 206 ? -6.736 5.299 -10.651 1.00 97.25 206 SER A CA 1
ATOM 1543 C C . SER A 1 206 ? -6.560 5.493 -12.165 1.00 97.25 206 SER A C 1
ATOM 1545 O O . SER A 1 206 ? -7.546 5.590 -12.892 1.00 97.25 206 SER A O 1
ATOM 1547 N N . GLY A 1 207 ? -5.314 5.559 -12.648 1.00 95.44 207 GLY A N 1
ATOM 1548 C CA . GLY A 1 207 ? -4.982 5.675 -14.065 1.00 95.44 207 GLY A CA 1
ATOM 1549 C C . GLY A 1 207 ? -4.884 4.331 -14.796 1.00 95.44 207 GLY A C 1
ATOM 1550 O O . GLY A 1 207 ? -5.397 3.299 -14.367 1.00 95.44 207 GLY A O 1
ATOM 1551 N N . LYS A 1 208 ? -4.186 4.340 -15.938 1.00 94.56 208 LYS A N 1
ATOM 1552 C CA . LYS A 1 208 ? -3.965 3.141 -16.758 1.00 94.56 208 LYS A CA 1
ATOM 1553 C C . LYS A 1 208 ? -3.064 2.139 -16.027 1.00 94.56 208 LYS A C 1
ATOM 1555 O O . LYS A 1 208 ? -1.941 2.470 -15.655 1.00 94.56 208 LYS A O 1
ATOM 1560 N N . THR A 1 209 ? -3.526 0.897 -15.910 1.00 95.81 209 THR A N 1
ATOM 1561 C CA . THR A 1 209 ? -2.763 -0.209 -15.306 1.00 95.81 209 THR A CA 1
ATOM 1562 C C . THR A 1 209 ? -1.977 -1.026 -16.326 1.00 95.81 209 THR A C 1
ATOM 1564 O O . THR A 1 209 ? -0.923 -1.551 -15.986 1.00 95.81 209 THR A O 1
ATOM 1567 N N . SER A 1 210 ? -2.431 -1.103 -17.582 1.00 95.31 210 SER A N 1
ATOM 1568 C CA . SER A 1 210 ? -1.692 -1.771 -18.660 1.00 95.31 210 SER A CA 1
ATOM 1569 C C . SER A 1 210 ? -0.488 -0.929 -19.091 1.00 95.31 210 SER A C 1
ATOM 1571 O O . SER A 1 210 ? -0.615 0.030 -19.864 1.00 95.31 210 SER A O 1
ATOM 1573 N N . ILE A 1 211 ? 0.677 -1.284 -18.555 1.00 94.31 211 ILE A N 1
ATOM 1574 C CA . ILE A 1 211 ? 1.965 -0.632 -18.796 1.00 94.31 211 ILE A CA 1
ATOM 1575 C C . ILE A 1 211 ? 3.047 -1.693 -18.966 1.00 94.31 211 ILE A C 1
ATOM 1577 O O . ILE A 1 211 ? 3.030 -2.719 -18.290 1.00 94.31 211 ILE A O 1
ATOM 1581 N N . SER A 1 212 ? 4.013 -1.432 -19.84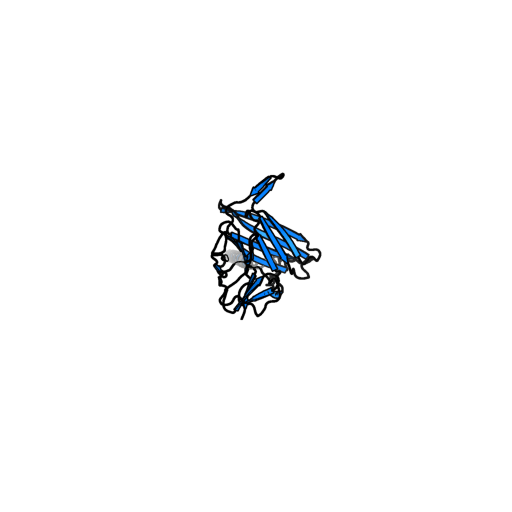4 1.00 94.81 212 SER A N 1
ATOM 1582 C CA . SER A 1 212 ? 5.225 -2.244 -19.941 1.00 94.81 212 SER A CA 1
ATOM 1583 C C . SER A 1 212 ? 6.283 -1.726 -18.977 1.00 94.81 212 SER A C 1
ATOM 1585 O O . SER A 1 212 ? 6.557 -0.523 -18.960 1.00 94.81 212 SER A O 1
ATOM 1587 N N . GLY A 1 213 ? 6.911 -2.607 -18.208 1.00 96.44 213 GLY A N 1
ATOM 1588 C CA . GLY A 1 213 ? 7.965 -2.225 -17.271 1.00 96.44 213 GLY A CA 1
ATOM 1589 C C . GLY A 1 213 ? 8.771 -3.415 -16.779 1.00 96.44 213 GLY A C 1
ATOM 1590 O O . GLY A 1 213 ? 8.497 -4.553 -17.161 1.00 96.44 213 GLY A O 1
ATOM 1591 N N . THR A 1 214 ? 9.740 -3.135 -15.915 1.00 98.06 214 THR A N 1
ATOM 1592 C CA . THR A 1 214 ? 10.566 -4.147 -15.256 1.00 98.06 214 THR A CA 1
ATOM 1593 C C . THR A 1 214 ? 10.445 -4.001 -13.746 1.00 98.06 214 THR A C 1
ATOM 1595 O O . THR A 1 214 ? 10.673 -2.920 -13.200 1.00 98.06 214 THR A O 1
ATOM 1598 N N . VAL A 1 215 ? 10.095 -5.095 -13.079 1.00 98.12 215 VAL A N 1
ATOM 1599 C CA . VAL A 1 215 ? 10.040 -5.230 -11.624 1.00 98.12 215 VAL A CA 1
ATOM 1600 C C . VAL A 1 215 ? 11.327 -5.875 -11.120 1.00 98.12 215 VAL A C 1
ATOM 1602 O O . VAL A 1 215 ? 11.812 -6.851 -11.688 1.00 98.12 215 VAL A O 1
ATOM 1605 N N . SER A 1 216 ? 11.849 -5.337 -10.022 1.00 97.94 216 SER A N 1
ATOM 1606 C CA . SER A 1 216 ? 12.913 -5.923 -9.213 1.00 97.94 216 SER A CA 1
ATOM 1607 C C . SER A 1 216 ? 12.352 -6.210 -7.824 1.00 97.94 216 SER A C 1
ATOM 1609 O O . SER A 1 216 ? 11.917 -5.283 -7.136 1.00 97.94 216 SER A O 1
ATOM 1611 N N . LEU A 1 217 ? 12.351 -7.484 -7.432 1.00 97.50 217 LEU A N 1
ATOM 1612 C CA . LEU A 1 217 ? 11.835 -7.960 -6.151 1.00 97.50 217 LEU A CA 1
ATOM 1613 C C . LEU A 1 217 ? 12.524 -9.273 -5.767 1.00 97.50 217 LEU A C 1
ATOM 1615 O O . LEU A 1 217 ? 12.304 -10.285 -6.427 1.00 97.50 217 LEU A O 1
ATOM 1619 N N . GLY A 1 218 ? 13.295 -9.252 -4.678 1.00 93.56 218 GLY A N 1
ATOM 1620 C CA . GLY A 1 218 ? 13.914 -10.445 -4.096 1.00 93.56 218 GLY A CA 1
ATOM 1621 C C . GLY A 1 218 ? 14.736 -11.294 -5.073 1.00 93.56 218 GLY A C 1
ATOM 1622 O O . GLY A 1 218 ? 15.153 -10.842 -6.137 1.00 93.56 218 GLY A O 1
ATOM 1623 N N . ASN A 1 219 ? 14.957 -12.547 -4.678 1.00 90.31 219 ASN A N 1
ATOM 1624 C CA . ASN A 1 219 ? 15.559 -13.580 -5.516 1.00 90.31 219 ASN A CA 1
ATOM 1625 C C . ASN A 1 219 ? 14.493 -14.628 -5.860 1.00 90.31 219 ASN A C 1
ATOM 1627 O O . ASN A 1 219 ? 13.662 -14.959 -5.011 1.00 90.31 219 ASN A O 1
ATOM 1631 N N . GLY A 1 220 ? 14.553 -15.187 -7.067 1.00 93.31 220 GLY A N 1
ATOM 1632 C CA . GLY A 1 220 ? 13.638 -16.234 -7.522 1.00 93.31 220 GLY A CA 1
ATOM 1633 C C . GLY A 1 220 ? 12.743 -15.784 -8.672 1.00 93.31 220 GLY A C 1
ATOM 1634 O O . GLY A 1 220 ? 13.025 -14.796 -9.355 1.00 93.31 220 GLY A O 1
ATOM 1635 N N . GLN A 1 221 ? 11.672 -16.538 -8.908 1.00 97.00 221 GLN A N 1
ATOM 1636 C CA . GLN A 1 221 ? 10.758 -16.263 -10.008 1.00 97.00 221 GLN A CA 1
ATOM 1637 C C . GLN A 1 221 ? 9.712 -15.231 -9.586 1.00 97.00 221 GLN A C 1
ATOM 1639 O O . GLN A 1 221 ? 8.986 -15.429 -8.613 1.00 97.00 221 GLN A O 1
ATOM 1644 N N . ILE A 1 222 ? 9.637 -14.120 -10.320 1.00 98.31 222 ILE A N 1
ATOM 1645 C CA . ILE A 1 222 ? 8.686 -13.044 -10.032 1.00 98.31 222 ILE A CA 1
ATOM 1646 C C . ILE A 1 222 ? 7.346 -13.356 -10.700 1.00 98.31 222 ILE A C 1
ATOM 1648 O O . ILE A 1 222 ? 7.287 -13.662 -11.893 1.00 98.31 222 ILE A O 1
ATOM 1652 N N . TYR A 1 223 ? 6.265 -13.216 -9.940 1.00 98.31 223 TYR A N 1
ATOM 1653 C CA . TYR A 1 223 ? 4.893 -13.290 -10.431 1.00 98.31 223 TYR A CA 1
ATOM 1654 C C . TYR A 1 223 ? 4.168 -11.973 -10.171 1.00 98.31 223 TYR A C 1
ATOM 1656 O O . TYR A 1 223 ? 4.303 -11.380 -9.103 1.00 98.31 223 TYR A O 1
ATOM 1664 N N . GLY A 1 224 ? 3.368 -11.539 -11.143 1.00 98.19 224 GLY A N 1
ATOM 1665 C CA . GLY A 1 224 ? 2.442 -10.418 -11.022 1.00 98.19 224 GLY A CA 1
ATOM 1666 C C . GLY A 1 224 ? 0.993 -10.896 -10.995 1.00 98.19 224 GLY A C 1
ATOM 1667 O O . GLY A 1 224 ? 0.568 -11.640 -11.876 1.00 98.19 224 GLY A O 1
ATOM 1668 N N . TRP A 1 225 ? 0.228 -10.463 -10.001 1.00 98.19 225 TRP A N 1
ATOM 1669 C CA . TRP A 1 225 ? -1.217 -10.616 -9.928 1.00 98.19 225 TRP A CA 1
ATOM 1670 C C . TRP A 1 225 ? -1.892 -9.425 -10.589 1.00 98.19 225 TRP A C 1
ATOM 1672 O O . TRP A 1 225 ? -1.832 -8.298 -10.087 1.00 98.19 225 TRP A O 1
ATOM 1682 N N . SER A 1 226 ? -2.579 -9.683 -11.696 1.00 95.44 226 SER A N 1
ATOM 1683 C CA . SER A 1 226 ? -3.407 -8.696 -12.386 1.00 95.44 226 SER A CA 1
ATOM 1684 C C . SER A 1 226 ? -4.614 -9.391 -13.014 1.00 95.44 226 SER A C 1
ATOM 1686 O O . SER A 1 226 ? -4.534 -10.550 -13.423 1.00 95.44 226 SER A O 1
ATOM 1688 N N . GLY A 1 227 ? -5.770 -8.723 -13.027 1.00 89.94 227 GLY A N 1
ATOM 1689 C CA . GLY A 1 227 ? -6.996 -9.297 -13.598 1.00 89.94 227 GLY A CA 1
ATOM 1690 C C . GLY A 1 227 ? -7.435 -10.627 -12.965 1.00 89.94 227 GLY A C 1
ATOM 1691 O O . GLY A 1 227 ? -8.022 -11.455 -13.652 1.00 89.94 227 GLY A O 1
ATOM 1692 N N . GLY A 1 228 ? -7.122 -10.858 -11.684 1.00 94.00 228 GLY A N 1
ATOM 1693 C CA . GLY A 1 228 ? -7.551 -12.058 -10.957 1.00 94.00 228 GLY A CA 1
ATOM 1694 C C . GLY A 1 228 ? -6.685 -13.306 -11.166 1.00 94.00 228 GLY A C 1
ATOM 1695 O O . GLY A 1 228 ? -7.121 -14.399 -10.812 1.00 94.00 228 GLY A O 1
ATOM 1696 N N . LYS A 1 229 ? -5.487 -13.174 -11.748 1.00 96.44 229 LYS A N 1
ATOM 1697 C CA . LYS A 1 229 ? -4.569 -14.299 -11.973 1.00 96.44 229 LYS A CA 1
ATOM 1698 C C . LYS A 1 229 ? -3.111 -13.902 -11.775 1.00 96.44 229 LYS A C 1
ATOM 1700 O O . LYS A 1 229 ? -2.738 -12.756 -12.018 1.00 96.44 229 LYS A O 1
ATOM 1705 N N . TRP A 1 230 ? -2.291 -14.876 -11.387 1.00 97.75 230 TRP A N 1
ATOM 1706 C CA . TRP A 1 230 ? -0.836 -14.750 -11.381 1.00 97.75 230 TRP A CA 1
ATOM 1707 C C . TRP A 1 230 ? -0.275 -15.013 -12.777 1.00 97.75 230 TRP A C 1
ATOM 1709 O O . TRP A 1 230 ? -0.645 -15.985 -13.435 1.00 97.75 230 TRP A O 1
ATOM 1719 N N . THR A 1 231 ? 0.645 -14.163 -13.213 1.00 97.31 231 THR A N 1
ATOM 1720 C CA . THR A 1 231 ? 1.415 -14.328 -14.448 1.00 97.31 231 THR A CA 1
ATOM 1721 C C . THR A 1 231 ? 2.893 -14.166 -14.147 1.00 97.31 231 THR A C 1
ATOM 1723 O O . THR A 1 231 ? 3.267 -13.277 -13.383 1.00 97.31 231 THR A O 1
ATOM 1726 N N . ILE A 1 232 ? 3.729 -15.002 -14.755 1.00 97.31 232 ILE A N 1
ATOM 1727 C CA . ILE A 1 232 ? 5.185 -14.916 -14.616 1.00 97.31 232 ILE A CA 1
ATOM 1728 C C . ILE A 1 232 ? 5.666 -13.598 -15.232 1.00 97.31 232 ILE A C 1
ATOM 1730 O O . ILE A 1 232 ? 5.269 -13.247 -16.343 1.00 97.31 232 ILE A O 1
ATOM 1734 N N . ALA A 1 233 ? 6.528 -12.883 -14.515 1.00 96.75 233 ALA A N 1
ATOM 1735 C CA . ALA A 1 233 ? 7.252 -11.729 -15.024 1.00 96.75 233 ALA A CA 1
ATOM 1736 C C . ALA A 1 233 ? 8.641 -12.184 -15.497 1.00 96.75 233 ALA A C 1
ATOM 1738 O O . ALA A 1 233 ? 9.613 -12.154 -14.739 1.00 96.75 233 ALA A O 1
ATOM 1739 N N . GLU A 1 234 ? 8.736 -12.662 -16.740 1.00 94.44 234 GLU A N 1
ATOM 1740 C CA . GLU A 1 234 ? 9.991 -13.178 -17.299 1.00 94.44 234 GLU A CA 1
ATOM 1741 C C . GLU A 1 234 ? 11.086 -12.105 -17.271 1.00 94.44 234 GLU A C 1
ATOM 1743 O O . GLU A 1 234 ? 10.943 -11.032 -17.863 1.00 94.44 234 GLU A O 1
ATOM 1748 N N . ASN A 1 235 ? 12.190 -12.383 -16.569 1.00 92.75 235 ASN A N 1
ATOM 1749 C CA . ASN A 1 235 ? 13.255 -11.406 -16.311 1.00 92.75 235 ASN A CA 1
ATOM 1750 C C . ASN A 1 235 ? 12.724 -10.084 -15.713 1.00 92.75 235 ASN A C 1
ATOM 1752 O O . ASN A 1 235 ? 13.192 -8.999 -16.061 1.00 92.75 235 ASN A O 1
ATOM 1756 N N . GLY A 1 236 ? 11.689 -10.169 -14.870 1.00 95.75 236 GLY A N 1
ATOM 1757 C CA . GLY A 1 236 ? 11.024 -9.026 -14.244 1.00 95.75 236 GLY A CA 1
ATOM 1758 C C . GLY A 1 236 ? 10.095 -8.239 -15.173 1.00 95.75 236 GLY A C 1
ATOM 1759 O O . GLY A 1 236 ? 9.490 -7.266 -14.726 1.00 95.75 236 GLY A O 1
ATOM 1760 N N . LYS A 1 237 ? 9.952 -8.614 -16.450 1.00 97.44 237 LYS A N 1
ATOM 1761 C CA . LYS A 1 237 ? 9.126 -7.869 -17.411 1.00 97.44 237 LYS A CA 1
ATOM 1762 C C . LYS A 1 237 ? 7.639 -8.071 -17.141 1.00 97.44 237 LYS A C 1
ATOM 1764 O O . LYS A 1 237 ? 7.172 -9.197 -16.999 1.00 97.44 237 LYS A O 1
ATOM 1769 N N . ILE A 1 238 ? 6.888 -6.975 -17.135 1.00 97.00 238 ILE A N 1
ATOM 1770 C CA . ILE A 1 238 ? 5.443 -6.953 -16.878 1.00 97.00 238 ILE A CA 1
ATOM 1771 C C . ILE A 1 238 ? 4.703 -6.200 -17.986 1.00 97.00 238 ILE A C 1
ATOM 1773 O O . ILE A 1 238 ? 5.278 -5.347 -18.662 1.00 97.00 238 ILE A O 1
ATOM 1777 N N . THR A 1 239 ? 3.411 -6.490 -18.139 1.00 96.25 239 THR A N 1
ATOM 1778 C CA . THR A 1 239 ? 2.484 -5.793 -19.056 1.00 96.25 239 THR A CA 1
ATOM 1779 C C . THR A 1 239 ? 1.323 -5.105 -18.329 1.00 96.25 239 THR A C 1
ATOM 1781 O O . THR A 1 239 ? 0.489 -4.441 -18.954 1.00 96.25 239 THR A O 1
ATOM 1784 N N . SER A 1 240 ? 1.265 -5.250 -17.003 1.00 97.25 240 SER A N 1
ATOM 1785 C CA . SER A 1 240 ? 0.278 -4.617 -16.137 1.00 97.25 240 SER A CA 1
ATOM 1786 C C . SER A 1 240 ? 0.858 -4.342 -14.754 1.00 97.25 240 SER A C 1
ATOM 1788 O O . SER A 1 240 ? 1.617 -5.150 -14.219 1.00 97.25 240 SER A O 1
ATOM 1790 N N . LEU A 1 241 ? 0.434 -3.230 -14.152 1.00 97.88 241 LEU A N 1
ATOM 1791 C CA . LEU A 1 241 ? 0.529 -2.998 -12.711 1.00 97.88 241 LEU A CA 1
ATOM 1792 C C . LEU A 1 241 ? -0.354 -3.995 -11.951 1.00 97.88 241 LEU A C 1
ATOM 1794 O O . LEU A 1 241 ? -1.299 -4.563 -12.513 1.00 97.88 241 LEU A O 1
ATOM 1798 N N . GLY A 1 242 ? -0.046 -4.193 -10.673 1.00 98.12 242 GLY A N 1
ATOM 1799 C CA . GLY A 1 242 ? -0.718 -5.168 -9.827 1.00 98.12 242 GLY A CA 1
ATOM 1800 C C . GLY A 1 242 ? 0.056 -5.437 -8.543 1.00 98.12 242 GLY A C 1
ATOM 1801 O O . GLY A 1 242 ? 0.733 -4.549 -8.023 1.00 98.12 242 GLY A O 1
ATOM 1802 N N . VAL A 1 243 ? -0.054 -6.668 -8.047 1.00 98.69 243 VAL A N 1
ATOM 1803 C CA . VAL A 1 243 ? 0.662 -7.150 -6.855 1.00 98.69 243 VAL A CA 1
ATOM 1804 C C . VAL A 1 243 ? 1.749 -8.121 -7.281 1.00 98.69 243 VAL A C 1
ATOM 1806 O O . VAL A 1 243 ? 1.502 -8.976 -8.119 1.00 98.69 243 VAL A O 1
ATOM 1809 N N . PHE A 1 244 ? 2.936 -8.018 -6.706 1.00 98.62 244 PHE A N 1
ATOM 1810 C CA . PHE A 1 244 ? 4.105 -8.789 -7.097 1.00 98.62 244 PHE A CA 1
ATOM 1811 C C . PHE A 1 244 ? 4.663 -9.579 -5.920 1.00 98.62 244 PHE A C 1
ATOM 1813 O O . PHE A 1 244 ? 4.731 -9.078 -4.794 1.00 98.62 244 PHE A O 1
ATOM 1820 N N . VAL A 1 245 ? 5.083 -10.807 -6.210 1.00 98.50 245 VAL A N 1
ATOM 1821 C CA . VAL A 1 245 ? 5.797 -11.704 -5.294 1.00 98.50 245 VAL A CA 1
ATOM 1822 C C . VAL A 1 245 ? 6.988 -12.321 -6.014 1.00 98.50 245 VAL A C 1
ATOM 1824 O O . VAL A 1 245 ? 6.938 -12.503 -7.231 1.00 98.50 245 VAL A O 1
ATOM 1827 N N . ALA A 1 246 ? 8.031 -12.665 -5.265 1.00 98.06 246 ALA A N 1
ATOM 1828 C CA . ALA A 1 246 ? 9.041 -13.618 -5.713 1.00 98.06 246 ALA A CA 1
ATOM 1829 C C . ALA A 1 246 ? 8.791 -14.962 -5.027 1.00 98.06 246 ALA A C 1
ATOM 1831 O O . ALA A 1 246 ? 8.431 -14.990 -3.845 1.00 98.06 246 ALA A O 1
ATOM 1832 N N . THR A 1 247 ? 8.969 -16.059 -5.759 1.00 96.88 247 THR A N 1
ATOM 1833 C CA . THR A 1 247 ? 8.852 -17.416 -5.217 1.00 96.88 247 THR A CA 1
ATOM 1834 C C . THR A 1 247 ? 10.118 -18.230 -5.456 1.00 96.88 247 THR A C 1
ATOM 1836 O O . THR A 1 247 ? 10.869 -17.958 -6.402 1.00 96.88 247 THR A O 1
ATOM 1839 N N . LYS A 1 248 ? 10.340 -19.228 -4.594 1.00 91.19 248 LYS A N 1
ATOM 1840 C CA . LYS A 1 248 ? 11.365 -20.264 -4.782 1.00 91.19 248 LYS A CA 1
ATOM 1841 C C . LYS A 1 248 ? 10.903 -21.347 -5.751 1.00 91.19 248 LYS A C 1
ATOM 1843 O O . LYS A 1 248 ? 9.675 -21.585 -5.814 1.00 91.19 248 LYS A O 1
#

pLDDT: mean 88.34, std 17.7, range [34.25, 98.88]

Sequence (248 aa):
MNRKLLVFLVVLLGIATSGGIFWFVKGVTQKPTTTASSQKEEVLRELPLAERPFASMTPRTDGHEFKLAVSRIPSGIDALEYELVYKNSDGVTQGVPGSVKLKGATILERNLLLGSCSSGKCKYDEGVEKGTLTLRLRNADGELIAKLETGFHLQQGGPLSSTDGNFKLTSSSLSVKTFYLTMGTFGLPGSSPGEVTAGPYGVFTSGKTSISGTVSLGNGQIYGWSGGKWTIAENGKITSLGVFVATK

Secondary structure (DSSP, 8-state):
--HHHHHHHHHHHHHHHHHHHTTGGG----------------------GGGSPEEEEEEPTTSSEEEEEEE-PPTT--EEEEEEEEE-TT--EEEEEEEEE-TT-SEEEEEEESEEEETTEEEEPP---EEEEEEEEE-TT--EEEEEEEEEEEEESS-EE-TTSSEEEE-TT--TTSEEEEEE-BS-SS--SS-EEEEEEEEE-SS-----EEEEESSSEEEEEETTEEEE-GGGEESS-SEEEEE-

Radius of gyration: 31.13 Å; chains: 1; bounding box: 52×44×117 Å

Foldseek 3Di:
DDPVVVVVVVVVVVVVVVVVVVVVVVPDPPPPPPPPPPPVPPPQDPDDQAQWWFWDWAADLVRFKTKIKTAQHDPQFQKKKKKKWWAFPVRDIDMFIDMDGCNPPRMDIDIGGQADDDPNDTDGGHDTFKTKMWMFTAGPVRDTRHIDMKMKGKAAFDFDAGPVRQKTKGFPFTHNSWIKMKMFGSHDPDDDPAAFPWTFMFIHTPDFFQGWIFMDHDDAWKWFDDPNDTDTCVNRIDRGGHTMTHHD